Protein AF-A0A3M1EI85-F1 (afdb_monomer_lite)

Secondary structure (DSSP, 8-state):
-PPPPPP--B--S-----S-HHHHHHHHHHHHHHHHHT-EE---HHHHHHHHHTT-EEETTTTEEE--HHHHHHHHHTS-S--EE--SSGGG-EETTSSSB-EE----BSEEE-TTT--EEE--HHHHHHHHHHHHH-TTEEEE--SB--TT-TTSHHHHHHHHHHTT-SSEEEES---SHHHHHHHHHHHHHHHSSHHHHHHS-SEEE----

Structure (mmCIF, N/CA/C/O backbone):
data_AF-A0A3M1EI85-F1
#
_entry.id   AF-A0A3M1EI85-F1
#
loop_
_atom_site.group_PDB
_atom_site.id
_atom_site.type_symbol
_atom_site.label_atom_id
_atom_site.label_alt_id
_atom_site.label_comp_id
_atom_site.label_asym_id
_atom_site.label_entity_id
_atom_site.label_seq_id
_atom_site.pdbx_PDB_ins_code
_atom_site.Cartn_x
_atom_site.Cartn_y
_atom_site.Cartn_z
_atom_site.occupancy
_atom_site.B_iso_or_equiv
_atom_site.auth_seq_id
_atom_site.auth_comp_id
_atom_site.auth_asym_id
_atom_site.auth_atom_id
_atom_site.pdbx_PDB_model_num
ATOM 1 N N . MET A 1 1 ? -14.680 9.671 25.859 1.00 51.75 1 MET A N 1
ATOM 2 C CA . MET A 1 1 ? -14.164 9.330 24.516 1.00 51.75 1 MET A CA 1
ATOM 3 C C . MET A 1 1 ? -12.727 8.879 24.698 1.00 51.75 1 MET A C 1
ATOM 5 O O . MET A 1 1 ? -12.006 9.558 25.416 1.00 51.75 1 MET A O 1
ATOM 9 N N . SER A 1 2 ? -12.356 7.709 24.173 1.00 64.25 2 SER A N 1
ATOM 10 C CA . SER A 1 2 ? -10.958 7.258 24.190 1.00 64.25 2 SER A CA 1
ATOM 11 C C . SER A 1 2 ? -10.145 8.177 23.2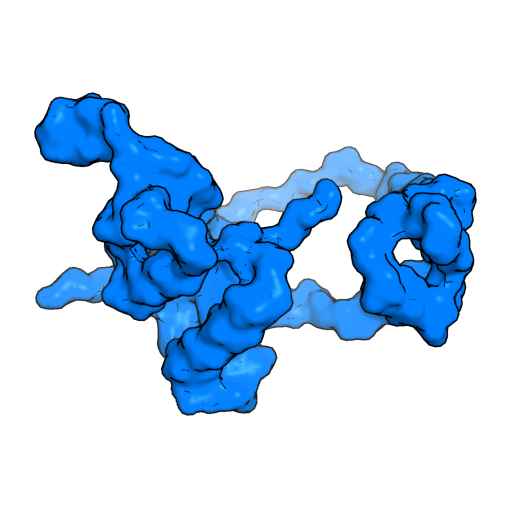77 1.00 64.25 2 SER A C 1
ATOM 13 O O . SER A 1 2 ? -10.616 8.545 22.204 1.00 64.25 2 SER A O 1
ATOM 15 N N . THR A 1 3 ? -8.984 8.621 23.746 1.00 87.19 3 THR A N 1
ATOM 16 C CA . THR A 1 3 ? -8.043 9.434 22.973 1.00 87.19 3 THR A CA 1
ATOM 17 C C . THR A 1 3 ? -7.109 8.517 22.197 1.00 87.19 3 THR A C 1
ATOM 19 O O . THR A 1 3 ? -6.464 7.669 22.815 1.00 87.19 3 THR A O 1
ATOM 22 N N . THR A 1 4 ? -6.995 8.713 20.884 1.00 94.88 4 THR A N 1
ATOM 23 C CA . THR A 1 4 ? -5.956 8.080 20.062 1.00 94.88 4 THR A CA 1
ATOM 24 C C . THR A 1 4 ? -4.579 8.514 20.581 1.00 94.88 4 THR A C 1
ATOM 26 O O . THR A 1 4 ? -4.303 9.721 20.588 1.00 94.88 4 THR A O 1
ATOM 29 N N . PRO A 1 5 ? -3.722 7.598 21.065 1.00 96.44 5 PRO A N 1
ATOM 30 C CA . PRO A 1 5 ? -2.393 7.966 21.533 1.00 96.44 5 PRO A CA 1
ATOM 31 C C . PRO A 1 5 ? -1.489 8.388 20.365 1.00 96.44 5 PRO A C 1
ATOM 33 O O . PRO A 1 5 ? -1.739 7.996 19.222 1.00 96.44 5 PRO A O 1
ATOM 36 N N . PRO A 1 6 ? -0.414 9.148 20.638 1.00 96.75 6 PRO A N 1
ATOM 37 C CA . PRO A 1 6 ? 0.635 9.395 19.656 1.00 96.75 6 PRO A CA 1
ATOM 38 C C . PRO A 1 6 ? 1.212 8.089 19.093 1.00 96.75 6 PRO A C 1
ATOM 40 O O . PRO A 1 6 ? 1.257 7.068 19.780 1.00 96.75 6 PRO A O 1
ATOM 43 N N . ILE A 1 7 ? 1.668 8.139 17.842 1.00 97.62 7 ILE A N 1
ATOM 44 C CA . ILE A 1 7 ? 2.328 7.006 17.186 1.00 97.62 7 ILE A CA 1
ATOM 45 C C . ILE A 1 7 ? 3.746 6.859 17.742 1.00 97.62 7 ILE A C 1
ATOM 47 O O . ILE A 1 7 ? 4.505 7.827 17.794 1.00 97.62 7 ILE A O 1
ATOM 51 N N . GLU A 1 8 ? 4.111 5.636 18.114 1.00 97.19 8 GLU A N 1
ATOM 52 C CA . GLU A 1 8 ? 5.433 5.265 18.618 1.00 97.19 8 GLU A CA 1
ATOM 53 C C . GLU A 1 8 ? 6.083 4.284 17.631 1.00 97.19 8 GLU A C 1
ATOM 55 O O . GLU A 1 8 ? 5.954 3.067 17.788 1.00 97.19 8 GLU A O 1
ATOM 60 N N . PRO A 1 9 ? 6.747 4.786 16.572 1.00 96.31 9 PRO A N 1
ATOM 61 C CA . PRO A 1 9 ? 7.335 3.923 15.562 1.00 96.31 9 PRO A CA 1
ATOM 62 C C . PRO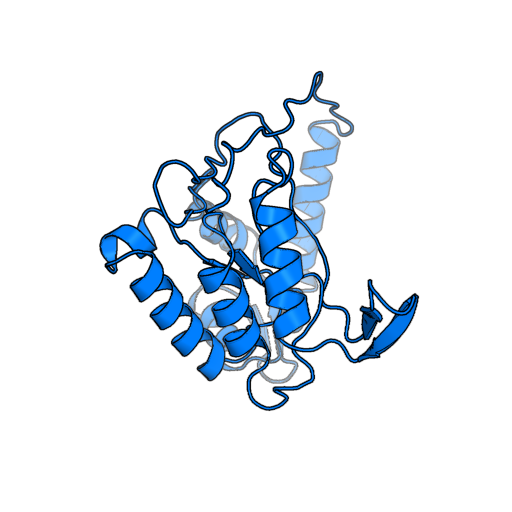 A 1 9 ? 8.566 3.199 16.111 1.00 96.31 9 PRO A C 1
ATOM 64 O O . PRO A 1 9 ? 9.269 3.685 17.005 1.00 96.31 9 PRO A O 1
ATOM 67 N N . ILE A 1 10 ? 8.870 2.041 15.535 1.00 95.56 10 ILE A N 1
ATOM 68 C CA . ILE A 1 10 ? 10.019 1.242 15.948 1.00 95.56 10 ILE A CA 1
ATOM 69 C C . ILE A 1 10 ? 11.287 1.913 15.426 1.00 95.56 10 ILE A C 1
ATOM 71 O O . ILE A 1 10 ? 11.418 2.178 14.236 1.00 95.56 10 ILE A O 1
ATOM 75 N N . ARG A 1 11 ? 12.262 2.165 16.300 1.00 94.94 11 ARG A N 1
ATOM 76 C CA . ARG A 1 11 ? 13.600 2.603 15.887 1.00 94.94 11 ARG A CA 1
ATOM 77 C C . ARG A 1 11 ? 14.535 1.392 15.859 1.00 94.94 11 ARG A C 1
ATOM 79 O O . ARG A 1 11 ? 14.853 0.872 16.930 1.00 94.94 11 ARG A O 1
ATOM 86 N N . PRO A 1 12 ? 14.999 0.941 14.681 1.00 92.88 12 PRO A N 1
ATOM 87 C CA . PRO A 1 12 ? 15.943 -0.166 14.606 1.00 92.88 12 PRO A CA 1
ATOM 88 C C . PRO A 1 12 ? 17.247 0.173 15.337 1.00 92.88 12 PRO A C 1
ATOM 90 O O . PRO A 1 12 ? 17.790 1.267 15.181 1.00 92.88 12 PRO A O 1
ATOM 93 N N . ALA A 1 13 ? 17.770 -0.772 16.121 1.00 94.06 13 ALA A N 1
ATOM 94 C CA . ALA A 1 13 ? 19.026 -0.584 16.853 1.00 94.06 13 ALA A CA 1
ATOM 95 C C . ALA A 1 13 ? 20.270 -0.670 15.949 1.00 94.06 13 ALA A C 1
ATOM 97 O O . ALA A 1 13 ? 21.332 -0.157 16.298 1.00 94.06 13 ALA A O 1
ATOM 98 N N . TYR A 1 14 ? 20.155 -1.334 14.799 1.00 92.75 14 TYR A N 1
ATOM 99 C CA . TYR A 1 14 ? 21.234 -1.521 13.835 1.00 92.75 14 TYR A CA 1
ATOM 100 C C . TYR A 1 14 ? 20.667 -1.711 12.425 1.00 92.75 14 TYR A C 1
ATOM 102 O O . TYR A 1 14 ? 19.518 -2.111 12.248 1.00 92.75 14 TYR A O 1
ATOM 110 N N . HIS A 1 15 ? 21.499 -1.442 11.420 1.00 90.44 15 HIS A N 1
ATOM 111 C CA . HIS A 1 15 ? 21.199 -1.685 10.013 1.00 90.44 15 HIS A CA 1
ATOM 112 C C . HIS A 1 15 ? 22.080 -2.827 9.500 1.00 90.44 15 HIS A C 1
ATOM 114 O O . HIS A 1 15 ? 23.308 -2.717 9.508 1.00 90.44 15 HIS A O 1
ATOM 120 N N . LEU A 1 16 ? 21.464 -3.920 9.046 1.00 94.00 16 LEU A N 1
ATOM 121 C CA . LEU A 1 16 ? 22.184 -5.073 8.509 1.00 94.00 16 LEU A CA 1
ATOM 122 C C . LEU A 1 16 ? 22.295 -4.969 6.985 1.00 94.00 16 LEU A C 1
ATOM 124 O O . LEU A 1 16 ? 21.293 -4.994 6.275 1.00 94.00 16 LEU A O 1
ATOM 128 N N . ARG A 1 17 ? 23.527 -4.903 6.473 1.00 94.81 17 ARG A N 1
ATOM 129 C CA . ARG A 1 17 ? 23.799 -4.962 5.034 1.00 94.81 17 ARG A CA 1
ATOM 130 C C . ARG A 1 17 ? 24.200 -6.382 4.638 1.00 94.81 17 ARG A C 1
ATOM 132 O O . ARG A 1 17 ? 25.282 -6.831 4.994 1.00 94.81 17 ARG A O 1
ATOM 139 N N . ILE A 1 18 ? 23.326 -7.065 3.898 1.00 96.81 18 ILE A N 1
ATOM 140 C CA . ILE A 1 18 ? 23.529 -8.466 3.484 1.00 96.81 18 ILE A CA 1
ATOM 141 C C . ILE A 1 18 ? 24.286 -8.566 2.148 1.00 96.81 18 ILE A C 1
ATOM 143 O O . ILE A 1 18 ? 25.092 -9.473 1.972 1.00 96.81 18 ILE A O 1
ATOM 147 N N . LEU A 1 19 ? 24.048 -7.636 1.214 1.00 97.19 19 LEU A N 1
ATOM 148 C CA . LEU A 1 19 ? 24.611 -7.670 -0.143 1.00 97.19 19 LEU A CA 1
ATOM 149 C C . LEU A 1 19 ? 25.740 -6.646 -0.333 1.00 97.19 19 LEU A C 1
ATOM 151 O O . LEU A 1 19 ? 25.633 -5.494 0.111 1.00 97.19 19 LEU A O 1
ATOM 155 N N . SER A 1 20 ? 26.798 -7.044 -1.046 1.00 97.50 20 SER A N 1
ATOM 156 C CA . SER A 1 20 ? 27.848 -6.129 -1.514 1.00 97.50 20 SER A CA 1
ATOM 157 C C . SER A 1 20 ? 27.347 -5.211 -2.637 1.00 97.50 20 SER A C 1
ATOM 159 O O . SER A 1 20 ? 26.281 -5.438 -3.214 1.00 97.50 20 SER A O 1
ATOM 161 N N . ASP A 1 21 ? 28.102 -4.155 -2.953 1.00 97.88 21 ASP A N 1
ATOM 162 C CA . ASP A 1 21 ? 27.782 -3.271 -4.086 1.00 97.88 21 ASP A CA 1
ATOM 163 C C . ASP A 1 21 ? 27.812 -4.024 -5.428 1.00 97.88 21 ASP A C 1
ATOM 165 O O . ASP A 1 21 ? 26.924 -3.825 -6.256 1.00 97.88 21 ASP A O 1
ATOM 169 N N . ASP A 1 22 ? 28.751 -4.958 -5.608 1.00 98.38 22 ASP A N 1
ATOM 170 C CA . ASP A 1 22 ? 28.847 -5.781 -6.823 1.00 98.38 22 ASP A CA 1
ATOM 171 C C . ASP A 1 22 ? 27.637 -6.710 -6.987 1.00 98.38 22 ASP A C 1
ATOM 173 O O . ASP A 1 22 ? 27.067 -6.814 -8.074 1.00 98.38 22 ASP A O 1
ATOM 177 N N . GLN A 1 23 ? 27.190 -7.346 -5.897 1.00 98.38 23 GLN A N 1
ATOM 178 C CA . GLN A 1 23 ? 25.987 -8.185 -5.906 1.00 98.38 23 GLN A CA 1
ATOM 179 C C . GLN A 1 23 ? 24.735 -7.358 -6.219 1.00 98.38 23 GLN A C 1
ATOM 181 O O . GLN A 1 23 ? 23.875 -7.794 -6.986 1.00 98.38 23 GLN A O 1
ATOM 186 N N . LEU A 1 24 ? 24.639 -6.144 -5.669 1.00 97.94 24 LEU A N 1
ATOM 187 C CA . LEU A 1 24 ? 23.537 -5.230 -5.959 1.00 97.94 24 LEU A CA 1
ATOM 188 C C . LEU A 1 24 ? 23.545 -4.781 -7.428 1.00 97.94 24 LEU A C 1
ATOM 190 O O . LEU A 1 24 ? 22.493 -4.763 -8.071 1.00 97.94 24 LEU A O 1
ATOM 194 N N . ALA A 1 25 ? 24.718 -4.460 -7.979 1.00 97.94 25 ALA A N 1
ATOM 195 C CA . ALA A 1 25 ? 24.876 -4.103 -9.386 1.00 97.94 25 ALA A CA 1
ATOM 196 C C . ALA A 1 25 ? 24.487 -5.266 -10.312 1.00 97.94 25 ALA A C 1
ATOM 198 O O . ALA A 1 25 ? 23.781 -5.055 -11.303 1.00 97.94 25 ALA A O 1
ATOM 199 N N . GLN A 1 26 ? 24.874 -6.495 -9.957 1.00 98.50 26 GLN A N 1
ATOM 200 C CA . GLN A 1 26 ? 24.500 -7.703 -10.688 1.00 98.50 26 GLN A CA 1
ATOM 201 C C . GLN A 1 26 ? 22.982 -7.923 -10.686 1.00 98.50 26 GLN A C 1
ATOM 203 O O . GLN A 1 26 ? 22.402 -8.138 -11.750 1.00 98.50 26 GLN A O 1
ATOM 208 N N . LEU A 1 27 ? 22.322 -7.817 -9.526 1.00 98.12 27 LEU A N 1
ATOM 209 C CA . LEU A 1 27 ? 20.864 -7.942 -9.422 1.00 98.12 27 LEU A CA 1
ATOM 210 C C . LEU A 1 27 ? 20.148 -6.866 -10.239 1.00 98.12 27 LEU A C 1
ATOM 212 O O . LEU A 1 27 ? 19.235 -7.179 -10.998 1.00 98.12 27 LEU A O 1
ATOM 216 N N . LYS A 1 28 ? 20.597 -5.608 -10.151 1.00 97.81 28 LYS A N 1
ATOM 217 C CA . LYS A 1 28 ? 20.036 -4.508 -10.944 1.00 97.81 28 LYS A CA 1
ATOM 218 C C . LYS A 1 28 ? 20.145 -4.790 -12.445 1.00 97.81 28 LYS A C 1
ATOM 220 O O . LYS A 1 28 ? 19.160 -4.644 -13.164 1.00 97.81 28 LYS A O 1
ATOM 225 N N . SER A 1 29 ? 21.320 -5.208 -12.917 1.00 98.19 29 SER A N 1
ATOM 226 C CA . SER A 1 29 ? 21.544 -5.537 -14.329 1.00 98.19 29 SER A CA 1
ATOM 227 C C . SER A 1 29 ? 20.680 -6.716 -14.791 1.00 98.19 29 SER A C 1
ATOM 229 O O . SER A 1 29 ? 20.069 -6.644 -15.860 1.00 98.19 29 SER A O 1
ATOM 231 N N . ALA A 1 30 ? 20.559 -7.764 -13.972 1.00 98.50 30 ALA A N 1
ATOM 232 C CA . ALA A 1 30 ? 19.718 -8.920 -14.266 1.00 98.50 30 ALA A CA 1
ATOM 233 C C . ALA A 1 30 ? 18.229 -8.542 -14.354 1.00 98.50 30 ALA A C 1
ATOM 235 O O . ALA A 1 30 ? 17.568 -8.922 -15.319 1.00 98.50 30 ALA A O 1
ATOM 236 N N . THR A 1 31 ? 17.715 -7.739 -13.416 1.00 98.19 31 THR A N 1
ATOM 237 C CA . THR A 1 31 ? 16.327 -7.245 -13.442 1.00 98.19 31 THR A CA 1
ATOM 238 C C . THR A 1 31 ? 16.036 -6.451 -14.712 1.00 98.19 31 THR A C 1
ATOM 240 O O . THR A 1 31 ? 15.047 -6.722 -15.389 1.00 98.19 31 THR A O 1
ATOM 243 N N . LEU A 1 32 ? 16.914 -5.513 -15.081 1.00 98.44 32 LEU A N 1
ATOM 244 C CA . LEU A 1 32 ? 16.750 -4.723 -16.307 1.00 98.44 32 LEU A CA 1
ATOM 245 C C . LEU A 1 32 ? 16.807 -5.607 -17.562 1.00 98.44 32 LEU A C 1
ATOM 247 O O . LEU A 1 32 ? 16.007 -5.427 -18.473 1.00 98.44 32 LEU A O 1
ATOM 251 N N . THR A 1 33 ? 17.679 -6.619 -17.574 1.00 98.62 33 THR A N 1
ATOM 252 C CA . THR A 1 33 ? 17.758 -7.598 -18.671 1.00 98.62 33 THR A CA 1
ATOM 253 C C . THR A 1 33 ? 16.467 -8.413 -18.806 1.00 98.62 33 THR A C 1
ATOM 255 O O . THR A 1 33 ? 16.020 -8.667 -19.923 1.00 98.62 33 THR A O 1
ATOM 258 N N . ILE A 1 34 ? 15.850 -8.827 -17.692 1.00 98.62 34 ILE A N 1
ATOM 259 C CA . ILE A 1 34 ? 14.567 -9.551 -17.703 1.00 98.62 34 ILE A CA 1
ATOM 260 C C . ILE A 1 34 ? 13.459 -8.653 -18.255 1.00 98.62 34 ILE A C 1
ATOM 262 O O . ILE A 1 34 ? 12.725 -9.083 -19.144 1.00 98.62 34 ILE A O 1
ATOM 266 N N . LEU A 1 35 ? 13.356 -7.410 -17.776 1.00 98.44 35 LEU A N 1
ATOM 267 C CA . LEU A 1 35 ? 12.350 -6.458 -18.253 1.00 98.44 35 LEU A CA 1
ATOM 268 C C . LEU A 1 35 ? 12.503 -6.152 -19.749 1.00 98.44 35 LEU A C 1
ATOM 270 O O . LEU A 1 35 ? 11.501 -6.078 -20.456 1.00 98.44 35 LEU A O 1
ATOM 274 N N . GLU A 1 36 ? 13.734 -6.033 -20.245 1.00 98.56 36 GLU A N 1
ATOM 275 C CA . GLU A 1 36 ? 14.022 -5.754 -21.655 1.00 98.56 36 GLU A CA 1
ATOM 276 C C . GLU A 1 36 ? 13.775 -6.971 -22.5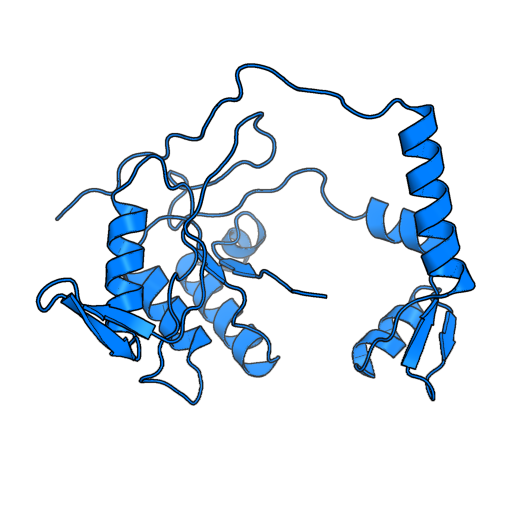60 1.00 98.56 36 GLU A C 1
ATOM 278 O O . GLU A 1 36 ? 13.175 -6.851 -23.627 1.00 98.56 36 GLU A O 1
ATOM 283 N N . ARG A 1 37 ? 14.252 -8.160 -22.170 1.00 98.31 37 ARG A N 1
ATOM 284 C CA . ARG A 1 37 ? 14.255 -9.340 -23.054 1.00 98.31 37 ARG A CA 1
ATOM 285 C C . ARG A 1 37 ? 12.998 -10.184 -22.926 1.00 98.31 37 ARG A C 1
ATOM 287 O O . ARG A 1 37 ? 12.455 -10.622 -23.946 1.00 98.31 37 ARG A O 1
ATOM 294 N N . THR A 1 38 ? 12.554 -10.411 -21.694 1.00 98.38 38 THR A N 1
ATOM 295 C CA . THR A 1 38 ? 11.394 -11.249 -21.370 1.00 98.38 38 THR A CA 1
ATOM 296 C C . THR A 1 38 ? 10.130 -10.403 -21.293 1.00 98.38 38 THR A C 1
ATOM 298 O O . THR A 1 38 ? 9.154 -10.715 -21.971 1.00 98.38 38 THR A O 1
ATOM 301 N N . GLY A 1 39 ? 10.172 -9.303 -20.540 1.00 98.06 39 GLY A N 1
ATOM 302 C CA . GLY A 1 39 ? 9.001 -8.478 -20.260 1.00 98.06 39 GLY A CA 1
ATOM 303 C C . GLY A 1 39 ? 8.035 -9.122 -19.264 1.00 98.06 39 GLY A C 1
ATOM 304 O O . GLY A 1 39 ? 8.379 -10.078 -18.568 1.00 98.06 39 GLY A O 1
ATOM 305 N N . PHE A 1 40 ? 6.819 -8.589 -19.195 1.00 98.19 40 PHE A N 1
ATOM 306 C CA . PHE A 1 40 ? 5.736 -9.084 -18.343 1.00 98.19 40 PHE A CA 1
ATOM 307 C C . PHE A 1 40 ? 4.380 -8.965 -19.047 1.00 98.19 40 PHE A C 1
ATOM 309 O O . PHE A 1 40 ? 4.197 -8.143 -19.947 1.00 98.19 40 PHE A O 1
ATOM 316 N N . HIS A 1 41 ? 3.422 -9.800 -18.641 1.00 98.00 41 HIS A N 1
ATOM 317 C CA . HIS A 1 41 ? 2.052 -9.758 -19.153 1.00 98.00 41 HIS A CA 1
ATOM 318 C C . HIS A 1 41 ? 1.267 -8.624 -18.493 1.00 98.00 41 HIS A C 1
ATOM 320 O O . HIS A 1 41 ? 1.274 -8.481 -17.273 1.00 98.00 41 HIS A O 1
ATOM 326 N N . CYS A 1 42 ? 0.591 -7.809 -19.301 1.00 97.25 42 CYS A N 1
ATOM 327 C CA . CYS A 1 42 ? -0.213 -6.687 -18.836 1.00 97.25 42 CYS A CA 1
ATOM 328 C C . CYS A 1 42 ? -1.604 -6.723 -19.497 1.00 97.25 42 CYS A C 1
ATOM 330 O O . CYS A 1 42 ? -1.796 -6.153 -20.576 1.00 97.25 42 CYS A O 1
ATOM 332 N N . PRO A 1 43 ? -2.616 -7.345 -18.860 1.00 95.31 43 PRO A N 1
ATOM 333 C CA . PRO A 1 43 ? -3.948 -7.543 -19.441 1.00 95.31 43 PRO A CA 1
ATOM 334 C C . PRO A 1 43 ? -4.828 -6.278 -19.415 1.00 95.31 43 PRO A C 1
ATOM 336 O O . PRO A 1 43 ? -6.037 -6.340 -19.207 1.00 95.31 43 PRO A O 1
ATOM 339 N N . SER A 1 44 ? -4.243 -5.100 -19.633 1.00 95.44 44 SER A N 1
ATOM 340 C CA . SER A 1 44 ? -4.949 -3.819 -19.661 1.00 95.44 44 SER A CA 1
ATOM 341 C C . SER A 1 44 ? -4.585 -3.042 -20.914 1.00 95.44 44 SER A C 1
ATOM 343 O O . SER A 1 44 ? -3.515 -2.446 -21.012 1.00 95.44 44 SER A O 1
ATOM 345 N N . ARG A 1 45 ? -5.519 -2.964 -21.869 1.00 96.56 45 ARG A N 1
ATOM 346 C CA . ARG A 1 45 ? -5.302 -2.228 -23.127 1.00 96.56 45 ARG A CA 1
ATOM 347 C C . ARG A 1 45 ? -4.951 -0.755 -22.904 1.00 96.56 45 ARG A C 1
ATOM 349 O O . ARG A 1 45 ? -4.249 -0.167 -23.721 1.00 96.56 45 ARG A O 1
ATOM 356 N N . ARG A 1 46 ? -5.432 -0.157 -21.810 1.00 96.75 46 ARG A N 1
ATOM 357 C CA . ARG A 1 46 ? -5.069 1.207 -21.408 1.00 96.75 46 ARG A CA 1
ATOM 358 C C . ARG A 1 46 ? -3.608 1.283 -20.959 1.00 96.75 46 ARG A C 1
ATOM 360 O O . ARG A 1 46 ? -2.902 2.168 -21.423 1.00 96.75 46 ARG A O 1
ATOM 367 N N . ALA A 1 47 ? -3.157 0.360 -20.111 1.00 96.75 47 ALA A N 1
ATOM 368 C CA . ALA A 1 47 ? -1.766 0.317 -19.663 1.00 96.75 47 ALA A CA 1
ATOM 369 C C . ALA A 1 47 ? -0.802 0.024 -20.824 1.00 96.75 47 ALA A C 1
ATOM 371 O O . ALA A 1 47 ? 0.200 0.714 -20.962 1.00 96.75 47 ALA A O 1
ATOM 372 N N . LEU A 1 48 ? -1.150 -0.911 -21.718 1.00 98.56 48 LEU A N 1
ATOM 373 C CA . LEU A 1 48 ? -0.370 -1.219 -22.925 1.00 98.56 48 LEU A CA 1
ATOM 374 C C . LEU A 1 48 ? -0.103 0.029 -23.784 1.00 98.56 48 LEU A C 1
ATOM 376 O O . LEU A 1 48 ? 1.021 0.241 -24.228 1.00 98.56 48 LEU A O 1
ATOM 380 N N . LYS A 1 49 ? -1.114 0.885 -23.986 1.00 98.50 49 LYS A N 1
ATOM 381 C CA . LYS A 1 49 ? -0.942 2.153 -24.715 1.00 98.50 49 LYS A CA 1
ATOM 382 C C . LYS A 1 49 ? 0.018 3.102 -24.002 1.00 98.50 49 LYS A C 1
ATOM 384 O O . LYS A 1 49 ? 0.908 3.635 -24.649 1.00 98.50 49 LYS A O 1
ATOM 389 N N . ILE A 1 50 ? -0.126 3.254 -22.684 1.00 98.12 50 ILE A N 1
ATOM 390 C CA . ILE A 1 50 ? 0.759 4.108 -21.879 1.00 98.12 50 ILE A CA 1
ATOM 391 C C . ILE A 1 50 ? 2.209 3.633 -22.003 1.00 98.12 50 ILE A C 1
ATOM 393 O O . ILE A 1 50 ? 3.090 4.450 -22.248 1.00 98.12 50 ILE A O 1
ATOM 397 N N . TYR A 1 51 ? 2.460 2.324 -21.897 1.00 98.25 51 TYR A N 1
ATOM 398 C CA . TYR A 1 51 ? 3.807 1.783 -22.076 1.00 98.25 51 TYR A CA 1
ATOM 399 C C . TYR A 1 51 ? 4.360 2.065 -23.475 1.00 98.25 51 TYR A C 1
ATOM 401 O O . TYR A 1 51 ? 5.486 2.542 -23.580 1.00 98.25 51 TYR A O 1
ATOM 409 N N . ALA A 1 52 ? 3.574 1.841 -24.533 1.00 98.25 52 ALA A N 1
ATOM 410 C CA . ALA A 1 52 ? 4.003 2.107 -25.908 1.00 98.25 52 ALA A CA 1
ATOM 411 C C . ALA A 1 52 ? 4.322 3.595 -26.155 1.00 98.25 52 ALA A C 1
ATOM 413 O O . ALA A 1 52 ? 5.309 3.915 -26.813 1.00 98.25 52 ALA A O 1
ATOM 414 N N . GLU A 1 53 ? 3.520 4.505 -25.597 1.00 98.12 53 GLU A N 1
ATOM 415 C CA . GLU A 1 53 ? 3.722 5.959 -25.698 1.00 98.12 53 GLU A CA 1
ATOM 416 C C . GLU A 1 53 ? 4.998 6.438 -24.984 1.00 98.12 53 GLU A C 1
ATOM 418 O O . GLU A 1 53 ? 5.556 7.464 -25.364 1.00 98.12 53 GLU A O 1
ATOM 423 N N . HIS A 1 54 ? 5.482 5.689 -23.989 1.00 97.56 54 HIS A N 1
ATOM 424 C CA . HIS A 1 54 ? 6.642 6.048 -23.164 1.00 97.56 54 HIS A CA 1
ATOM 425 C C . HIS A 1 54 ? 7.868 5.154 -23.427 1.00 97.56 54 HIS A C 1
ATOM 427 O O . HIS A 1 54 ? 8.724 5.004 -22.561 1.00 97.56 54 HIS A O 1
ATOM 433 N N . GLY A 1 55 ? 7.968 4.556 -24.619 1.00 97.38 55 GLY A N 1
ATOM 434 C CA . GLY A 1 55 ? 9.164 3.823 -25.062 1.00 97.38 55 GLY A CA 1
ATOM 435 C C . GLY A 1 55 ? 9.204 2.334 -24.699 1.00 97.38 55 GLY A C 1
ATOM 436 O O . GLY A 1 55 ? 10.185 1.656 -24.999 1.00 97.38 55 GLY A O 1
ATOM 437 N N . GLY A 1 56 ? 8.147 1.792 -24.094 1.00 98.06 56 GLY A N 1
ATOM 438 C CA . GLY A 1 56 ? 7.983 0.350 -23.922 1.00 98.06 56 GLY A CA 1
ATOM 439 C C . GLY A 1 56 ? 7.738 -0.356 -25.259 1.00 98.06 56 GLY A C 1
ATOM 440 O O . GLY A 1 56 ? 6.985 0.122 -26.108 1.00 98.06 56 GLY A O 1
ATOM 441 N N . VAL A 1 57 ? 8.337 -1.532 -25.440 1.00 98.50 57 VAL A N 1
ATOM 442 C CA . VAL A 1 57 ? 8.083 -2.398 -26.597 1.00 98.50 57 VAL A CA 1
ATOM 443 C C . VAL A 1 57 ? 6.901 -3.296 -26.260 1.00 98.50 57 VAL A C 1
ATOM 445 O O . VAL A 1 57 ? 6.998 -4.170 -25.398 1.00 98.50 57 VAL A O 1
ATOM 448 N N . VAL A 1 58 ? 5.771 -3.054 -26.921 1.00 98.69 58 VAL A N 1
ATOM 449 C CA . VAL A 1 58 ? 4.491 -3.680 -26.583 1.00 98.69 58 VAL A CA 1
ATOM 450 C C . VAL A 1 58 ? 4.010 -4.575 -27.712 1.00 98.69 58 VAL A C 1
ATOM 452 O O . VAL A 1 58 ? 3.811 -4.121 -28.838 1.00 98.69 58 VAL A O 1
ATOM 455 N N . ASP A 1 59 ? 3.756 -5.835 -27.380 1.00 98.31 59 ASP A N 1
ATOM 456 C CA . ASP A 1 59 ? 2.962 -6.734 -28.205 1.00 98.31 59 ASP A CA 1
ATOM 457 C C . ASP A 1 59 ? 1.500 -6.646 -27.746 1.00 98.31 59 ASP A C 1
ATOM 459 O O . ASP A 1 59 ? 1.148 -7.055 -26.639 1.00 98.31 59 ASP A O 1
ATOM 463 N N . PHE A 1 60 ? 0.643 -6.060 -28.584 1.00 98.12 60 PHE A N 1
ATOM 464 C CA . PHE A 1 60 ? -0.771 -5.865 -28.260 1.00 98.12 60 PHE A CA 1
ATOM 465 C C . PHE A 1 60 ? -1.608 -7.143 -28.375 1.00 98.12 60 PHE A C 1
ATOM 467 O O . PHE A 1 60 ? -2.675 -7.198 -27.759 1.00 98.12 60 PHE A O 1
ATOM 474 N N . ASP A 1 61 ? -1.138 -8.144 -29.122 1.00 97.75 61 ASP A N 1
ATOM 475 C CA . ASP A 1 61 ? -1.847 -9.407 -29.325 1.00 97.75 61 ASP A CA 1
ATOM 476 C C . ASP A 1 61 ? -1.578 -10.356 -28.155 1.00 97.75 61 ASP A C 1
ATOM 478 O O . ASP A 1 61 ? -2.511 -10.912 -27.575 1.00 97.75 61 ASP A O 1
ATOM 482 N N . THR A 1 62 ? -0.310 -10.491 -27.749 1.00 97.88 62 THR A N 1
ATOM 483 C CA . THR A 1 62 ? 0.077 -11.304 -26.581 1.00 97.88 62 THR A CA 1
ATOM 484 C C . THR A 1 62 ? -0.003 -10.543 -25.257 1.00 97.88 62 THR A C 1
ATOM 486 O O . THR A 1 62 ? 0.080 -11.150 -24.190 1.00 97.88 62 THR A O 1
ATOM 489 N N . GLN A 1 63 ? -0.202 -9.221 -25.309 1.00 98.38 63 GLN A N 1
ATOM 490 C CA . GLN A 1 63 ? -0.239 -8.312 -24.158 1.00 98.38 63 GLN A CA 1
ATOM 491 C C . GLN A 1 63 ? 1.050 -8.336 -23.321 1.00 98.38 63 GLN A C 1
ATOM 493 O O . GLN A 1 63 ? 1.018 -8.126 -22.106 1.00 98.38 63 GLN A O 1
ATOM 498 N N . ILE A 1 64 ? 2.187 -8.606 -23.963 1.00 98.62 64 ILE A N 1
ATOM 499 C CA . ILE A 1 64 ? 3.505 -8.587 -23.331 1.00 98.62 64 ILE A CA 1
ATOM 500 C C . ILE A 1 64 ? 4.124 -7.197 -23.482 1.00 98.62 64 ILE A C 1
ATOM 502 O O . ILE A 1 64 ? 4.201 -6.644 -24.581 1.00 98.62 64 ILE A O 1
ATOM 506 N N . VAL A 1 65 ? 4.603 -6.651 -22.366 1.00 98.69 65 VAL A N 1
ATOM 507 C CA . VAL A 1 65 ? 5.338 -5.386 -22.295 1.00 98.69 65 VAL A CA 1
ATOM 508 C C . VAL A 1 65 ? 6.795 -5.677 -21.980 1.00 98.69 65 VAL A C 1
ATOM 510 O O . VAL A 1 65 ? 7.097 -6.305 -20.967 1.00 98.69 65 VAL A O 1
ATOM 513 N N . LYS A 1 66 ? 7.700 -5.177 -22.818 1.00 98.81 66 LYS A N 1
ATOM 514 C CA . LYS A 1 66 ? 9.144 -5.166 -22.574 1.00 98.81 66 LYS A CA 1
ATOM 515 C C . LYS A 1 66 ? 9.611 -3.735 -22.350 1.00 98.81 66 LYS A C 1
ATOM 517 O O . LYS A 1 66 ? 9.192 -2.827 -23.067 1.00 98.81 66 LYS A O 1
ATOM 522 N N . LEU A 1 67 ? 10.471 -3.530 -21.360 1.00 98.62 67 LEU A N 1
ATOM 523 C CA . LEU A 1 67 ? 10.947 -2.204 -20.971 1.00 98.62 67 LEU A CA 1
ATOM 524 C C . LEU A 1 67 ? 12.467 -2.116 -21.141 1.00 98.62 67 LEU A C 1
ATOM 526 O O . LEU A 1 67 ? 13.191 -2.780 -20.395 1.00 98.62 67 LEU A O 1
ATOM 530 N N . PRO A 1 68 ? 12.954 -1.300 -22.091 1.00 98.31 68 PRO A N 1
ATOM 531 C CA . PRO A 1 68 ? 14.368 -0.964 -22.191 1.00 98.31 68 PRO A CA 1
ATOM 532 C C . PRO A 1 68 ? 14.917 -0.350 -20.886 1.00 98.31 68 PRO A C 1
ATOM 534 O O . PRO A 1 68 ? 14.178 0.339 -20.171 1.00 98.31 68 PRO A O 1
ATOM 537 N N . PRO A 1 69 ? 16.200 -0.571 -20.540 1.00 98.25 69 PRO A N 1
ATOM 538 C CA . PRO A 1 69 ? 16.767 -0.091 -19.280 1.00 98.25 69 PRO A CA 1
ATOM 539 C C . PRO A 1 69 ? 16.685 1.425 -19.073 1.00 98.25 69 PRO A C 1
ATOM 541 O O . PRO A 1 69 ? 16.432 1.878 -17.958 1.00 98.25 69 PRO A O 1
ATOM 544 N N . ASP A 1 70 ? 16.896 2.208 -20.126 1.00 98.06 70 ASP A N 1
ATOM 545 C CA . ASP A 1 70 ? 16.794 3.668 -20.120 1.00 98.06 70 ASP A CA 1
ATOM 546 C C . ASP A 1 70 ? 15.367 4.137 -19.816 1.00 98.06 70 ASP A C 1
ATOM 548 O O . ASP A 1 70 ? 15.193 5.011 -18.971 1.00 98.06 70 ASP A O 1
ATOM 552 N N . VAL A 1 71 ? 14.351 3.483 -20.389 1.00 98.06 71 VAL A N 1
ATOM 553 C CA . VAL A 1 71 ? 12.932 3.752 -20.091 1.00 98.06 71 VAL A CA 1
ATOM 554 C C . VAL A 1 71 ? 12.616 3.499 -18.615 1.00 98.06 71 VAL A C 1
ATOM 556 O O . VAL A 1 71 ? 11.968 4.321 -17.967 1.00 98.06 71 VAL A O 1
ATOM 559 N N . VAL A 1 72 ? 13.098 2.384 -18.052 1.00 98.00 72 VAL A N 1
ATOM 560 C CA . VAL A 1 72 ? 12.895 2.064 -16.626 1.00 98.00 72 VAL A CA 1
ATOM 561 C C . VAL A 1 72 ? 13.576 3.097 -15.728 1.00 98.00 72 VAL A C 1
ATOM 563 O O . VAL A 1 72 ? 12.970 3.581 -14.772 1.00 98.00 72 VAL A O 1
ATOM 566 N N . LEU A 1 73 ? 14.838 3.427 -16.009 1.00 97.56 73 LEU A N 1
ATOM 567 C CA . LEU A 1 73 ? 15.616 4.361 -15.193 1.00 97.56 73 LEU A CA 1
ATOM 568 C C . LEU A 1 73 ? 15.062 5.786 -15.264 1.00 97.56 73 LEU A C 1
ATOM 570 O O . LEU A 1 73 ? 15.028 6.460 -14.236 1.00 97.56 73 LEU A O 1
ATOM 574 N N . GLU A 1 74 ? 14.592 6.215 -16.434 1.00 97.31 74 GLU A N 1
ATOM 575 C CA . GLU A 1 74 ? 13.949 7.514 -16.607 1.00 97.31 74 GLU A CA 1
ATOM 576 C C . GLU A 1 74 ? 12.612 7.575 -15.865 1.00 97.31 74 GLU A C 1
ATOM 578 O O . GLU A 1 74 ? 12.366 8.511 -15.112 1.00 97.31 74 GLU A O 1
ATOM 583 N N . ALA A 1 75 ? 11.760 6.552 -15.967 1.00 96.44 75 ALA A N 1
ATOM 584 C CA . ALA A 1 75 ? 10.508 6.524 -15.210 1.00 96.44 75 ALA A CA 1
ATOM 585 C C . ALA A 1 75 ? 10.750 6.580 -13.687 1.00 96.44 75 ALA A C 1
ATOM 587 O O . ALA A 1 75 ? 10.061 7.305 -12.968 1.00 96.44 75 ALA A O 1
ATOM 588 N N . LEU A 1 76 ? 11.764 5.863 -13.190 1.00 96.00 76 LEU A N 1
ATOM 589 C CA . LEU A 1 76 ? 12.140 5.879 -11.773 1.00 96.00 76 LEU A CA 1
ATOM 590 C C . LEU A 1 76 ? 12.740 7.218 -11.316 1.00 96.00 76 LEU A C 1
ATOM 592 O O . LEU A 1 76 ? 12.639 7.532 -10.130 1.00 96.00 76 LEU A O 1
ATOM 596 N N . SER A 1 77 ? 13.348 8.009 -12.208 1.00 96.75 77 SER A N 1
ATOM 597 C CA . SER A 1 77 ? 13.949 9.307 -11.856 1.00 96.75 77 SER A CA 1
ATOM 598 C C . SER A 1 77 ? 12.905 10.338 -11.403 1.00 96.75 77 SER A C 1
ATOM 600 O O . SER A 1 77 ? 13.213 11.225 -10.608 1.00 96.75 77 SER A O 1
ATOM 602 N N . HIS A 1 78 ? 11.655 10.166 -11.840 1.00 96.19 78 HIS A N 1
ATOM 603 C CA . HIS A 1 78 ? 10.513 11.004 -11.478 1.00 96.19 78 HIS A CA 1
ATOM 604 C C . HIS A 1 78 ? 9.884 10.625 -10.127 1.00 96.19 78 HIS A C 1
ATOM 606 O O . HIS A 1 78 ? 9.077 11.386 -9.588 1.00 96.19 78 HIS A O 1
ATOM 612 N N . ALA A 1 79 ? 10.215 9.453 -9.575 1.00 95.69 79 ALA A N 1
ATOM 613 C CA . ALA A 1 79 ? 9.635 8.983 -8.325 1.00 95.69 79 ALA A CA 1
ATOM 614 C C . ALA A 1 79 ? 10.268 9.703 -7.116 1.00 95.69 79 ALA A C 1
ATOM 616 O O . ALA A 1 79 ? 11.498 9.752 -6.996 1.00 95.69 79 ALA A O 1
ATOM 617 N N . PRO A 1 80 ? 9.463 10.237 -6.175 1.00 94.62 80 PRO A N 1
ATOM 618 C CA . PRO A 1 80 ? 10.002 10.853 -4.971 1.00 94.62 80 PRO A CA 1
ATOM 619 C C . PRO A 1 80 ? 10.723 9.808 -4.112 1.00 94.62 80 PRO A C 1
ATOM 621 O O . PRO A 1 80 ? 10.257 8.682 -3.949 1.00 94.62 80 PRO A O 1
ATOM 624 N N . ARG A 1 81 ? 11.859 10.191 -3.519 1.00 94.44 81 ARG A N 1
ATOM 625 C CA . ARG A 1 81 ? 12.628 9.308 -2.621 1.00 94.44 81 ARG A CA 1
ATOM 626 C C . ARG A 1 81 ? 11.915 9.054 -1.296 1.00 94.44 81 ARG A C 1
ATOM 628 O O . ARG A 1 81 ? 12.014 7.959 -0.761 1.00 94.44 81 ARG A O 1
ATOM 635 N N . HIS A 1 82 ? 11.222 10.071 -0.795 1.00 95.75 82 HIS A N 1
ATOM 636 C CA . HIS A 1 82 ? 10.430 10.030 0.427 1.00 95.75 82 HIS A CA 1
ATOM 637 C C . HIS A 1 82 ? 9.181 10.886 0.225 1.00 95.75 82 HIS A C 1
ATOM 639 O O . HIS A 1 82 ? 9.188 11.827 -0.571 1.00 95.75 82 HIS A O 1
ATOM 645 N N . TYR A 1 83 ? 8.121 10.553 0.946 1.00 95.88 83 TYR A N 1
ATOM 646 C CA . TYR A 1 83 ? 6.845 11.255 0.922 1.00 95.88 83 TYR A CA 1
ATOM 647 C C . TYR A 1 83 ? 6.128 11.046 2.261 1.00 95.88 83 TYR A C 1
ATOM 649 O O . TYR A 1 83 ? 6.576 10.254 3.091 1.00 95.88 83 TYR A O 1
ATOM 657 N N . ILE A 1 84 ? 5.035 11.776 2.475 1.00 97.81 84 ILE A N 1
ATOM 658 C CA . ILE A 1 84 ? 4.216 11.673 3.684 1.00 97.81 84 ILE A CA 1
ATOM 659 C C . ILE A 1 84 ? 3.040 10.730 3.433 1.00 97.81 84 ILE A C 1
ATOM 661 O O . ILE A 1 84 ? 2.344 10.861 2.423 1.00 97.81 84 ILE A O 1
ATOM 665 N N . LEU A 1 85 ? 2.776 9.827 4.377 1.00 98.12 85 LEU A N 1
ATOM 666 C CA . LEU A 1 85 ? 1.479 9.164 4.501 1.00 98.12 85 LEU A CA 1
ATOM 667 C C . LEU A 1 85 ? 0.641 9.949 5.507 1.00 98.12 85 LEU A C 1
ATOM 669 O O . LEU A 1 85 ? 1.008 10.062 6.675 1.00 98.12 85 LEU A O 1
ATOM 673 N N . GLY A 1 86 ? -0.459 10.535 5.045 1.00 98.19 86 GLY A N 1
ATOM 674 C CA . GLY A 1 86 ? -1.270 11.428 5.862 1.00 98.19 86 GLY A CA 1
ATOM 675 C C . GLY A 1 86 ? -2.124 10.678 6.880 1.00 98.19 86 GLY A C 1
ATOM 676 O O . GLY A 1 86 ? -2.779 9.696 6.538 1.00 98.19 86 GLY A O 1
ATOM 677 N N . GLY A 1 87 ? -2.184 11.173 8.111 1.00 97.62 87 GLY A N 1
ATOM 678 C CA . GLY A 1 87 ? -3.285 10.880 9.029 1.00 97.62 87 GLY A CA 1
ATOM 679 C C . GLY A 1 87 ? -4.445 11.868 8.860 1.00 97.62 87 GLY A C 1
ATOM 680 O O . GLY A 1 87 ? -4.343 12.845 8.109 1.00 97.62 87 GLY A O 1
ATOM 681 N N . ARG A 1 88 ? -5.536 11.668 9.618 1.00 95.69 88 ARG A N 1
ATOM 682 C CA . ARG A 1 88 ? -6.677 12.610 9.713 1.00 95.69 88 ARG A CA 1
ATOM 683 C C . ARG A 1 88 ? -6.221 14.023 10.047 1.00 95.69 88 ARG A C 1
ATOM 685 O O . ARG A 1 88 ? -6.784 14.996 9.561 1.00 95.69 88 ARG A O 1
ATOM 692 N N . THR A 1 89 ? -5.241 14.113 10.938 1.00 95.19 89 THR A N 1
ATOM 693 C CA . THR A 1 89 ? -4.631 15.357 11.391 1.00 95.19 89 THR A CA 1
ATOM 694 C C . THR A 1 89 ? -3.109 15.231 11.300 1.00 95.19 89 THR A C 1
ATOM 696 O O . THR A 1 89 ? -2.593 14.108 11.302 1.00 95.19 89 THR A O 1
ATOM 699 N N . PRO A 1 90 ? -2.367 16.356 11.266 1.00 96.75 90 PRO A N 1
ATOM 700 C CA . PRO A 1 90 ? -0.903 16.337 11.193 1.00 96.75 90 PRO A CA 1
ATOM 701 C C . PRO A 1 90 ? -0.201 15.546 12.292 1.00 96.75 90 PRO A C 1
ATOM 703 O O . PRO A 1 90 ? 0.915 15.086 12.091 1.00 96.75 90 PRO A O 1
ATOM 706 N N . ALA A 1 91 ? -0.856 15.352 13.438 1.00 96.81 91 ALA A N 1
ATOM 707 C CA . ALA A 1 91 ? -0.312 14.569 14.541 1.00 96.81 91 ALA A CA 1
ATOM 708 C C . ALA A 1 91 ? -0.159 13.067 14.223 1.00 96.81 91 ALA A C 1
ATOM 710 O O . ALA A 1 91 ? 0.547 12.373 14.949 1.00 96.81 91 ALA A O 1
ATOM 711 N N . PHE A 1 92 ? -0.811 12.571 13.165 1.00 97.81 92 PHE A N 1
ATOM 712 C CA . PHE A 1 92 ? -0.808 11.159 12.765 1.00 97.81 92 PHE A CA 1
ATOM 713 C C . PHE A 1 92 ? -0.178 10.927 11.387 1.00 97.81 92 PHE A C 1
ATOM 715 O O . PHE A 1 92 ? -0.457 9.915 10.743 1.00 97.81 92 PHE A O 1
ATOM 722 N N . ASP A 1 93 ? 0.640 11.869 10.921 1.00 98.25 93 ASP A N 1
ATOM 723 C CA . ASP A 1 93 ? 1.417 11.690 9.698 1.00 98.25 93 ASP A CA 1
ATOM 724 C C . ASP A 1 93 ? 2.592 10.758 9.900 1.00 98.25 93 ASP A C 1
ATOM 726 O O . ASP A 1 93 ? 3.275 10.798 10.925 1.00 98.25 93 ASP A O 1
ATOM 730 N N . LEU A 1 94 ? 2.868 9.974 8.863 1.00 98.38 94 LEU A N 1
ATOM 731 C CA . LEU A 1 94 ? 4.072 9.168 8.776 1.00 98.38 94 LEU A CA 1
ATOM 732 C C . LEU A 1 94 ? 5.023 9.826 7.784 1.00 98.38 94 LEU A C 1
ATOM 734 O O . LEU A 1 94 ? 4.724 9.939 6.592 1.00 98.38 94 LEU A O 1
ATOM 738 N N . ASP A 1 95 ? 6.174 10.254 8.286 1.00 97.25 95 ASP A N 1
ATOM 739 C CA . ASP A 1 95 ? 7.250 10.806 7.478 1.00 97.25 95 ASP A CA 1
ATOM 740 C C . ASP A 1 95 ? 8.213 9.687 7.090 1.00 97.25 95 ASP A C 1
ATOM 742 O O . ASP A 1 95 ? 9.052 9.251 7.881 1.00 97.25 95 ASP A O 1
ATOM 746 N N . LEU A 1 96 ? 8.098 9.227 5.843 1.00 96.88 96 LEU A N 1
ATOM 747 C CA . LEU A 1 96 ? 8.887 8.107 5.335 1.00 96.88 96 LEU A CA 1
ATOM 748 C C . LEU A 1 96 ? 10.369 8.451 5.107 1.00 96.88 96 LEU A C 1
ATOM 750 O O . LEU A 1 96 ? 11.123 7.595 4.651 1.00 96.88 96 LEU A O 1
ATOM 754 N N . SER A 1 97 ? 10.808 9.681 5.398 1.00 96.19 97 SER A N 1
ATOM 755 C CA . SER A 1 97 ? 12.233 10.033 5.421 1.00 96.19 97 SER A CA 1
ATOM 756 C C . SER A 1 97 ? 12.925 9.671 6.737 1.00 96.19 97 SER A C 1
ATOM 758 O O . SER A 1 97 ? 14.158 9.645 6.804 1.00 96.19 97 SER A O 1
ATOM 760 N N . GLN A 1 98 ? 12.158 9.383 7.792 1.00 95.19 98 GLN A N 1
ATOM 761 C CA . GLN A 1 98 ? 12.717 9.078 9.102 1.00 95.19 98 GLN A CA 1
ATOM 762 C C . GLN A 1 98 ? 13.296 7.655 9.158 1.00 95.19 98 GLN A C 1
ATOM 764 O O . GLN A 1 98 ? 12.713 6.724 8.606 1.00 95.19 98 GLN A O 1
ATOM 769 N N . PRO A 1 99 ? 14.412 7.436 9.883 1.00 94.44 99 PRO A N 1
ATOM 770 C CA . PRO A 1 99 ? 15.011 6.114 10.066 1.00 94.44 99 PRO A CA 1
ATOM 771 C C . PRO A 1 99 ? 14.263 5.318 11.151 1.00 94.44 99 PRO A C 1
ATOM 773 O O . PRO A 1 99 ? 14.833 4.948 12.183 1.00 94.44 99 PRO A O 1
ATOM 776 N N . VAL A 1 100 ? 12.964 5.122 10.946 1.00 95.88 100 VAL A N 1
ATOM 777 C CA . VAL A 1 100 ? 12.053 4.376 11.818 1.00 95.88 100 VAL A CA 1
ATOM 778 C C . VAL A 1 100 ? 11.194 3.436 10.974 1.00 95.88 100 VAL A C 1
ATOM 780 O O . VAL A 1 100 ? 11.046 3.618 9.768 1.00 95.88 100 VAL A O 1
ATOM 783 N N . THR A 1 101 ? 10.621 2.428 11.614 1.00 96.12 101 THR A N 1
ATOM 784 C CA . THR A 1 101 ? 9.688 1.484 11.013 1.00 96.12 101 THR A CA 1
ATOM 785 C C . THR A 1 101 ? 8.294 1.779 11.542 1.00 96.12 101 THR A C 1
ATOM 787 O O . THR A 1 101 ? 8.057 1.781 12.753 1.00 96.12 101 THR A O 1
ATOM 790 N N . TYR A 1 102 ? 7.381 2.047 10.615 1.00 97.25 102 TYR A N 1
ATOM 791 C CA . TYR A 1 102 ? 5.961 2.186 10.892 1.00 97.25 102 TYR A CA 1
ATOM 792 C C . TYR A 1 102 ? 5.294 0.828 10.705 1.00 97.25 102 TYR A C 1
ATOM 794 O O . TYR A 1 102 ? 5.366 0.253 9.622 1.00 97.25 102 TYR A O 1
ATOM 802 N N . GLU A 1 103 ? 4.654 0.332 11.755 1.00 96.81 103 GLU A N 1
ATOM 803 C CA . GLU A 1 103 ? 3.948 -0.948 11.729 1.00 96.81 103 GLU A CA 1
ATOM 804 C C . GLU A 1 103 ? 2.463 -0.740 11.444 1.00 96.81 103 GLU A C 1
ATOM 806 O O . GLU A 1 103 ? 1.880 0.283 11.817 1.00 96.81 103 GLU A O 1
ATOM 811 N N . ALA A 1 104 ? 1.829 -1.730 10.831 1.00 96.19 104 ALA A N 1
ATOM 812 C CA . ALA A 1 104 ? 0.388 -1.756 10.645 1.00 96.19 104 ALA A CA 1
ATOM 813 C C . ALA A 1 104 ? -0.187 -3.119 10.990 1.00 96.19 104 ALA A C 1
ATOM 815 O O . ALA A 1 104 ? 0.516 -4.122 11.101 1.00 96.19 104 ALA A O 1
ATOM 816 N N . THR A 1 105 ? -1.506 -3.140 11.137 1.00 95.81 105 THR A N 1
ATOM 817 C CA . THR A 1 105 ? -2.251 -4.376 10.934 1.00 95.81 105 THR A CA 1
ATOM 818 C C . THR A 1 105 ? -2.058 -4.868 9.497 1.00 95.81 105 THR A C 1
ATOM 820 O O . THR A 1 105 ? -1.665 -4.109 8.617 1.00 95.81 105 THR A O 1
ATOM 823 N N . ASP A 1 106 ? -2.351 -6.138 9.258 1.00 89.81 106 ASP A N 1
ATOM 824 C CA . ASP A 1 106 ? -2.393 -6.726 7.921 1.00 89.81 106 ASP A CA 1
ATOM 825 C C . ASP A 1 106 ? -3.613 -7.647 7.848 1.00 89.81 106 ASP A C 1
ATOM 827 O O . ASP A 1 106 ? -4.090 -8.161 8.867 1.00 89.81 106 ASP A O 1
ATOM 831 N N . GLY A 1 107 ? -4.147 -7.828 6.649 1.00 83.06 107 GLY A N 1
ATOM 832 C CA . GLY A 1 107 ? -5.203 -8.784 6.395 1.00 83.06 107 GLY A CA 1
ATOM 833 C C . GLY A 1 107 ? -6.060 -8.440 5.191 1.00 83.06 107 GLY A C 1
ATOM 834 O O . GLY A 1 107 ? -5.808 -7.525 4.420 1.00 83.06 107 GLY A O 1
ATOM 835 N N . THR A 1 108 ? -7.071 -9.266 4.991 1.00 85.69 108 THR A N 1
ATOM 836 C CA . THR A 1 108 ? -8.280 -9.059 4.172 1.00 85.69 108 THR A CA 1
ATOM 837 C C . THR A 1 108 ? -9.141 -10.315 4.336 1.00 85.69 108 THR A C 1
ATOM 839 O O . THR A 1 108 ? -9.734 -10.839 3.395 1.00 85.69 108 THR A O 1
ATOM 842 N N . GLY A 1 109 ? -9.141 -10.875 5.553 1.00 93.56 109 GLY A N 1
ATOM 843 C CA . GLY A 1 109 ? -9.790 -12.147 5.839 1.00 93.56 109 GLY A CA 1
ATOM 844 C C . GLY A 1 109 ? -11.289 -12.074 5.568 1.00 93.56 109 GLY A C 1
ATOM 845 O O . GLY A 1 109 ? -11.933 -11.070 5.856 1.00 93.56 109 GLY A O 1
ATOM 846 N N . THR A 1 110 ? -11.860 -13.143 5.024 1.00 95.94 110 THR A N 1
ATOM 847 C CA . THR A 1 110 ? -13.313 -13.260 4.810 1.00 95.94 110 THR A CA 1
ATOM 848 C C . THR A 1 110 ? -14.049 -13.764 6.054 1.00 95.94 110 THR A C 1
ATOM 850 O O . THR A 1 110 ? -15.280 -13.801 6.094 1.00 95.94 110 THR A O 1
ATOM 853 N N . GLN A 1 111 ? -13.299 -14.178 7.077 1.00 96.81 111 GLN A N 1
ATOM 854 C CA . GLN A 1 111 ? -13.809 -14.712 8.329 1.00 96.81 111 GLN A CA 1
ATOM 855 C C . GLN A 1 111 ? -13.066 -14.098 9.511 1.00 96.81 111 GLN A C 1
ATOM 857 O O . GLN A 1 111 ? -11.912 -13.687 9.399 1.00 96.81 111 GLN A O 1
ATOM 862 N N . THR A 1 112 ? -13.735 -14.071 10.655 1.00 96.62 112 THR A N 1
ATOM 863 C CA . THR A 1 112 ? -13.173 -13.633 11.929 1.00 96.62 112 THR A CA 1
ATOM 864 C C . THR A 1 112 ? -13.672 -14.526 13.056 1.00 96.62 112 THR A C 1
ATOM 866 O O . THR A 1 112 ? -14.731 -15.151 12.946 1.00 96.62 112 THR A O 1
ATOM 869 N N . VAL A 1 113 ? -12.910 -14.574 14.144 1.00 96.44 113 VAL A N 1
ATOM 870 C CA . VAL A 1 113 ? -13.368 -15.168 15.399 1.00 96.44 113 VAL A CA 1
ATOM 871 C C . VAL A 1 113 ? -14.120 -14.093 16.170 1.00 96.44 113 VAL A C 1
ATOM 873 O O . VAL A 1 113 ? -13.575 -13.030 16.474 1.00 96.44 113 VAL A O 1
ATOM 876 N N . ASP A 1 114 ? -15.383 -14.354 16.479 1.00 93.75 114 ASP A N 1
ATOM 877 C CA . ASP A 1 114 ? -16.182 -13.455 17.294 1.00 93.75 114 ASP A CA 1
ATOM 878 C C . ASP A 1 114 ? -15.617 -13.395 18.721 1.00 93.75 114 ASP A C 1
ATOM 880 O O . ASP A 1 114 ? -15.518 -14.407 19.408 1.00 93.75 114 ASP A O 1
ATOM 884 N N . TYR A 1 115 ? -15.231 -12.205 19.182 1.00 87.50 115 TYR A N 1
ATOM 885 C CA . TYR A 1 115 ? -14.530 -12.054 20.463 1.00 87.50 115 TYR A CA 1
ATOM 886 C C . TYR A 1 115 ? -15.407 -12.325 21.697 1.00 87.50 115 TYR A C 1
ATOM 888 O O . TYR A 1 115 ? -14.873 -12.424 22.801 1.00 87.50 115 TYR A O 1
ATOM 896 N N . VAL A 1 116 ? -16.735 -12.408 21.541 1.00 92.50 116 VAL A N 1
ATOM 897 C CA . VAL A 1 116 ? -17.663 -12.722 22.638 1.00 92.50 116 VAL A CA 1
ATOM 898 C C . VAL A 1 116 ? -17.904 -14.225 22.712 1.00 92.50 116 VAL A C 1
ATOM 900 O O . VAL A 1 116 ? -17.845 -14.803 23.794 1.00 92.50 116 VAL A O 1
ATOM 903 N N . THR A 1 117 ? -18.190 -14.854 21.572 1.00 95.94 117 THR A N 1
ATOM 904 C CA . THR A 1 117 ? -18.589 -16.272 21.511 1.00 95.94 117 THR A CA 1
ATOM 905 C C . THR A 1 117 ? -17.419 -17.227 21.269 1.00 95.94 117 THR A C 1
ATOM 907 O O . THR A 1 117 ? -17.504 -18.397 21.629 1.00 95.94 117 THR A O 1
ATOM 910 N N . GLY A 1 118 ? -16.321 -16.746 20.682 1.00 96.38 118 GLY A N 1
ATOM 911 C CA . GLY A 1 118 ? -15.186 -17.562 20.249 1.00 96.38 118 GLY A CA 1
ATOM 912 C C . GLY A 1 118 ? -15.432 -18.340 18.952 1.00 96.38 118 GLY A C 1
ATOM 913 O O . GLY A 1 118 ? -14.579 -19.128 18.546 1.00 96.38 118 GLY A O 1
ATOM 914 N N . GLU A 1 119 ? -16.575 -18.143 18.291 1.00 97.69 119 GLU A N 1
ATOM 915 C CA . GLU A 1 119 ? -16.931 -18.866 17.072 1.00 97.69 119 GLU A CA 1
ATOM 916 C C . GLU A 1 119 ? -16.351 -18.204 15.816 1.00 97.69 119 GLU A C 1
ATOM 918 O O . GLU A 1 119 ? -16.309 -16.977 15.688 1.00 97.69 119 GLU A O 1
ATOM 923 N N . LEU A 1 120 ? -15.933 -19.031 14.855 1.00 98.06 120 LEU A N 1
ATOM 924 C CA . LEU A 1 120 ? -15.52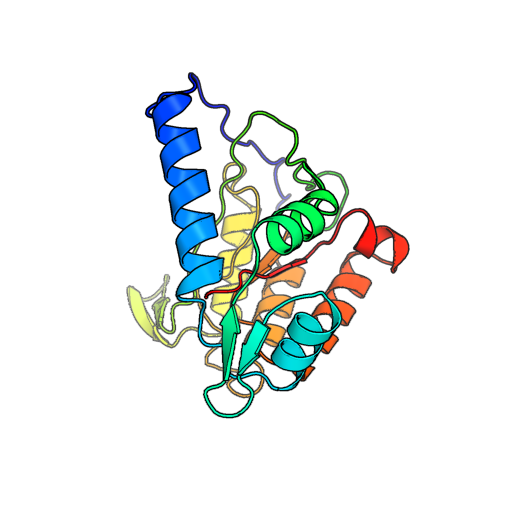6 -18.571 13.531 1.00 98.06 120 LEU A CA 1
ATOM 925 C C . LEU A 1 120 ? -16.768 -18.261 12.687 1.00 98.06 120 LEU A C 1
ATOM 927 O O . LEU A 1 120 ? -17.597 -19.138 12.446 1.00 98.06 120 LEU A O 1
ATOM 931 N N . ARG A 1 121 ? -16.863 -17.037 12.170 1.00 98.00 121 ARG A N 1
ATOM 932 C CA . ARG A 1 121 ? -17.961 -16.596 11.298 1.00 98.00 121 ARG A CA 1
ATOM 933 C C . ARG A 1 121 ? -17.457 -15.732 10.149 1.00 98.00 121 ARG A C 1
ATOM 935 O O . ARG A 1 121 ? -16.321 -15.266 10.171 1.00 98.00 121 ARG A O 1
ATOM 942 N N . ALA A 1 122 ? -18.309 -15.501 9.150 1.00 98.00 122 ALA A N 1
ATOM 943 C CA . ALA A 1 122 ? -18.037 -14.487 8.135 1.00 98.00 122 ALA A CA 1
ATOM 944 C C . ALA A 1 122 ? -17.853 -13.110 8.799 1.00 98.00 122 ALA A C 1
ATOM 946 O O . ALA A 1 122 ? -18.564 -12.770 9.755 1.00 98.00 122 ALA A O 1
ATOM 947 N N . SER A 1 123 ? -16.878 -12.344 8.315 1.00 97.44 123 SER A N 1
ATOM 948 C CA . SER A 1 123 ? -16.624 -10.989 8.800 1.00 97.44 123 SER A CA 1
ATOM 949 C C . SER A 1 123 ? -17.637 -9.997 8.236 1.00 97.44 123 SER A C 1
ATOM 951 O O . SER A 1 123 ? -18.086 -10.116 7.099 1.00 97.44 123 SER A O 1
ATOM 953 N N . VAL A 1 124 ? -17.985 -8.993 9.027 1.00 97.62 124 VAL A N 1
ATOM 954 C CA . VAL A 1 124 ? -18.912 -7.918 8.658 1.00 97.62 124 VAL A CA 1
ATOM 955 C C . VAL A 1 124 ? -18.228 -6.560 8.790 1.00 97.62 124 VAL A C 1
ATOM 957 O O . VAL A 1 124 ? -17.176 -6.440 9.421 1.00 97.62 124 VAL A O 1
ATOM 960 N N . LYS A 1 125 ? -18.822 -5.499 8.240 1.00 97.94 125 LYS A N 1
ATOM 961 C CA . LYS A 1 125 ? -18.294 -4.127 8.333 1.00 97.94 125 LYS A CA 1
ATOM 962 C C . LYS A 1 125 ? -17.983 -3.691 9.764 1.00 97.94 125 LYS A C 1
ATOM 964 O O . LYS A 1 125 ? -17.016 -2.971 10.000 1.00 97.94 125 LYS A O 1
ATOM 969 N N . ASP A 1 126 ? -18.789 -4.126 10.726 1.00 97.75 126 ASP A N 1
ATOM 970 C CA . ASP A 1 126 ? -18.566 -3.818 12.138 1.00 97.75 126 ASP A CA 1
ATOM 971 C C . ASP A 1 126 ? -17.264 -4.438 12.682 1.00 97.75 126 ASP A C 1
ATOM 973 O O . ASP A 1 126 ? -16.604 -3.838 13.529 1.00 97.75 126 ASP A O 1
ATOM 977 N N . ASP A 1 127 ? -16.820 -5.579 12.147 1.00 97.44 127 ASP A N 1
ATOM 978 C CA . ASP A 1 127 ? -15.516 -6.146 12.499 1.00 97.44 127 ASP A CA 1
ATOM 979 C C . ASP A 1 127 ? -14.373 -5.258 11.997 1.00 97.44 127 ASP A C 1
ATOM 981 O O . ASP A 1 127 ? -13.415 -5.043 12.736 1.00 97.44 127 ASP A O 1
ATOM 985 N N . VAL A 1 128 ? -14.512 -4.658 10.806 1.00 97.69 128 VAL A N 1
ATOM 986 C CA . VAL A 1 128 ? -13.565 -3.659 10.272 1.00 97.69 128 VAL A CA 1
ATOM 987 C C . VAL A 1 128 ? -13.514 -2.422 11.169 1.00 97.69 128 VAL A C 1
ATOM 989 O O . VAL A 1 128 ? -12.441 -1.887 11.449 1.00 97.69 128 VAL A O 1
ATOM 992 N N . ALA A 1 129 ? -14.668 -1.952 11.646 1.00 98.06 129 ALA A N 1
ATOM 993 C CA . ALA A 1 129 ? -14.738 -0.827 12.574 1.00 98.06 129 ALA A CA 1
ATOM 994 C C . ALA A 1 129 ? -14.051 -1.155 13.909 1.00 98.06 129 ALA A C 1
ATOM 996 O O . ALA A 1 129 ? -13.282 -0.347 14.433 1.00 98.06 129 ALA A O 1
ATOM 997 N N . LYS A 1 130 ? -14.286 -2.353 14.454 1.00 96.75 130 LYS A N 1
ATOM 998 C CA . LYS A 1 130 ? -13.656 -2.829 15.693 1.00 96.75 130 LYS A CA 1
ATOM 999 C C . LYS A 1 130 ? -12.144 -2.980 15.543 1.00 96.75 130 LYS A C 1
ATOM 1001 O O . LYS A 1 130 ? -11.416 -2.502 16.411 1.00 96.75 130 LYS A O 1
ATOM 1006 N N . SER A 1 131 ? -11.657 -3.568 14.449 1.00 96.38 131 SER A N 1
ATOM 1007 C CA . SER A 1 131 ? -10.218 -3.672 14.186 1.00 96.38 131 SER A CA 1
ATOM 1008 C C . SER A 1 131 ? -9.562 -2.308 14.010 1.00 96.38 131 SER A C 1
ATOM 1010 O O . SER A 1 131 ? -8.477 -2.096 14.546 1.00 96.38 131 SER A O 1
ATOM 1012 N N . ALA A 1 132 ? -10.237 -1.361 13.350 1.00 97.56 132 ALA A N 1
ATOM 1013 C CA . ALA A 1 132 ? -9.764 0.016 13.238 1.00 97.56 132 ALA A CA 1
ATOM 1014 C C . ALA A 1 132 ? -9.613 0.675 14.615 1.00 97.56 132 ALA A C 1
ATOM 1016 O O . ALA A 1 132 ? -8.587 1.292 14.872 1.00 97.56 132 ALA A O 1
ATOM 1017 N N . ARG A 1 133 ? -10.571 0.482 15.535 1.00 97.12 133 ARG A N 1
ATOM 1018 C CA . ARG A 1 133 ? -10.469 1.003 16.913 1.00 97.12 133 ARG A CA 1
ATOM 1019 C C . ARG A 1 133 ? -9.311 0.394 17.696 1.00 97.12 133 ARG A C 1
ATOM 1021 O O . ARG A 1 133 ? -8.663 1.098 18.463 1.00 97.12 133 ARG A O 1
ATOM 1028 N N . ILE A 1 134 ? -9.063 -0.905 17.526 1.00 95.62 134 ILE A N 1
ATOM 1029 C CA . ILE A 1 134 ? -7.928 -1.582 18.168 1.00 95.62 134 ILE A CA 1
ATOM 1030 C C . ILE A 1 134 ? -6.616 -0.995 17.641 1.00 95.62 134 ILE A C 1
ATOM 1032 O O . ILE A 1 134 ? -5.766 -0.594 18.433 1.00 95.62 134 ILE A O 1
ATOM 1036 N N . ALA A 1 135 ? -6.476 -0.887 16.318 1.00 96.94 135 ALA A N 1
ATOM 1037 C CA . ALA A 1 135 ? -5.316 -0.270 15.683 1.00 96.94 135 ALA A CA 1
ATOM 1038 C C . ALA A 1 135 ? -5.140 1.193 16.113 1.00 96.94 135 ALA A C 1
ATOM 1040 O O . ALA A 1 135 ? -4.024 1.625 16.381 1.00 96.94 135 ALA A O 1
ATOM 1041 N N . ASP A 1 136 ? -6.229 1.951 16.237 1.00 97.69 136 ASP A N 1
ATOM 1042 C CA . ASP A 1 136 ? -6.216 3.339 16.691 1.00 97.69 136 ASP A CA 1
ATOM 1043 C C . ASP A 1 136 ? -5.685 3.466 18.125 1.00 97.69 136 ASP A C 1
ATOM 1045 O O . ASP A 1 136 ? -4.817 4.296 18.386 1.00 97.69 136 ASP A O 1
ATOM 1049 N N . TYR A 1 137 ? -6.120 2.583 19.028 1.00 97.06 137 TYR A N 1
ATOM 1050 C CA . TYR A 1 137 ? -5.721 2.587 20.437 1.00 97.06 137 TYR A CA 1
ATOM 1051 C C . TYR A 1 137 ? -4.252 2.199 20.685 1.00 97.06 137 TYR A C 1
ATOM 1053 O O . TYR A 1 137 ? -3.675 2.619 21.684 1.00 97.06 137 TYR A O 1
ATOM 1061 N N . LEU A 1 138 ? -3.627 1.402 19.817 1.00 96.75 138 LEU A N 1
ATOM 1062 C CA . LEU A 1 138 ? -2.256 0.914 20.021 1.00 96.75 138 LEU A CA 1
ATOM 1063 C C . LEU A 1 138 ? -1.222 1.901 19.458 1.00 96.75 138 LEU A C 1
ATOM 1065 O O . LEU A 1 138 ? -1.166 2.094 18.247 1.00 96.75 138 LEU A O 1
ATOM 1069 N N . SER A 1 139 ? -0.369 2.497 20.300 1.00 96.56 139 SER A N 1
ATOM 1070 C CA . SER A 1 139 ? 0.688 3.432 19.854 1.00 96.56 139 SER A CA 1
ATOM 1071 C C . SER A 1 139 ? 1.703 2.786 18.905 1.00 96.56 139 SER A C 1
ATOM 1073 O O . SER A 1 139 ? 2.206 3.451 18.000 1.00 96.56 139 SER A O 1
ATOM 1075 N N . SER A 1 140 ? 1.950 1.483 19.070 1.00 95.69 140 SER A N 1
ATOM 1076 C CA . SER A 1 140 ? 2.842 0.694 18.216 1.00 95.69 140 SER A CA 1
ATOM 1077 C C . SER A 1 140 ? 2.293 0.460 16.807 1.00 95.69 140 SER A C 1
ATOM 1079 O O . SER A 1 140 ? 3.071 0.233 15.885 1.00 95.69 140 SER A O 1
ATOM 1081 N N . VAL A 1 141 ? 0.973 0.541 16.610 1.00 97.50 141 VAL A N 1
ATOM 1082 C CA . VAL A 1 141 ? 0.345 0.444 15.286 1.00 97.50 141 VAL A CA 1
ATOM 1083 C C . VAL A 1 141 ? 0.281 1.847 14.692 1.00 97.50 141 VAL A C 1
ATOM 1085 O O . VAL A 1 141 ? -0.466 2.705 15.155 1.00 97.50 141 VAL A O 1
ATOM 1088 N N . SER A 1 142 ? 1.096 2.105 13.678 1.00 98.06 142 SER A N 1
ATOM 1089 C CA . SER A 1 142 ? 1.309 3.431 13.092 1.00 98.06 142 SER A CA 1
ATOM 1090 C C . SER A 1 142 ? 0.259 3.805 12.049 1.00 98.06 142 SER A C 1
ATOM 1092 O O . SER A 1 142 ? -0.141 4.962 11.957 1.00 98.06 142 SER A O 1
ATOM 1094 N N . PHE A 1 143 ? -0.223 2.833 11.280 1.00 97.81 143 PHE A N 1
ATOM 1095 C CA . PHE A 1 143 ? -1.311 3.015 10.323 1.00 97.81 143 PHE A CA 1
ATOM 1096 C C . PHE A 1 143 ? -2.225 1.798 10.308 1.00 97.81 143 PHE A C 1
ATOM 1098 O O . PHE A 1 143 ? -1.894 0.740 10.843 1.00 97.81 143 PHE A O 1
ATOM 1105 N N . TYR A 1 144 ? -3.409 1.971 9.737 1.00 98.19 144 TYR A N 1
ATOM 1106 C CA . TYR A 1 144 ? -4.431 0.945 9.725 1.00 98.19 144 TYR A CA 1
ATOM 1107 C C . TYR A 1 144 ? -4.594 0.331 8.341 1.00 98.19 144 TYR A C 1
ATOM 1109 O O . TYR A 1 144 ? -4.844 1.027 7.358 1.00 98.19 144 TYR A O 1
ATOM 1117 N N . TRP A 1 145 ? -4.542 -0.993 8.305 1.00 96.50 145 TRP A N 1
ATOM 1118 C CA . TRP A 1 145 ? -4.980 -1.807 7.182 1.00 96.50 145 TRP A CA 1
ATOM 1119 C C . TRP A 1 145 ? -6.138 -2.704 7.651 1.00 96.50 145 TRP A C 1
ATOM 1121 O O . TRP A 1 145 ? -5.975 -3.421 8.646 1.00 96.50 145 TRP A O 1
ATOM 1131 N N . PRO A 1 146 ? -7.301 -2.717 6.970 1.00 95.88 146 PRO A N 1
ATOM 1132 C CA . PRO A 1 146 ? -8.414 -3.608 7.301 1.00 95.88 146 PRO A CA 1
ATOM 1133 C C . PRO A 1 146 ? -8.024 -5.090 7.437 1.00 95.88 146 PRO A C 1
ATOM 1135 O O . PRO A 1 146 ? -7.700 -5.753 6.458 1.00 95.88 146 PRO A O 1
ATOM 1138 N N . MET A 1 147 ? -8.103 -5.639 8.654 1.00 95.94 147 MET A N 1
ATOM 1139 C CA . MET A 1 147 ? -7.735 -7.044 8.911 1.00 95.94 147 MET A CA 1
ATOM 1140 C C . MET A 1 147 ? -8.692 -8.041 8.237 1.00 95.94 147 MET A C 1
ATOM 1142 O O . MET A 1 147 ? -8.318 -9.164 7.894 1.00 95.94 147 MET A O 1
ATOM 1146 N N . VAL A 1 148 ? -9.944 -7.625 8.049 1.00 96.12 148 VAL A N 1
ATOM 1147 C CA . VAL A 1 148 ? -11.019 -8.429 7.468 1.00 96.12 148 VAL A CA 1
ATOM 1148 C C . VAL A 1 148 ? -11.794 -7.631 6.430 1.00 96.12 148 VAL A C 1
ATOM 1150 O O . VAL A 1 148 ? -11.751 -6.402 6.425 1.00 96.12 148 VAL A O 1
ATOM 1153 N N . SER A 1 149 ? -12.506 -8.337 5.558 1.00 96.00 149 SER A N 1
ATOM 1154 C CA . SER A 1 149 ? -13.367 -7.740 4.544 1.00 96.00 149 SER A CA 1
ATOM 1155 C C . SER A 1 149 ? -14.823 -7.654 5.012 1.00 96.00 149 SER A C 1
ATOM 1157 O O . SER A 1 149 ? -15.306 -8.515 5.751 1.00 96.00 149 SER A O 1
ATOM 1159 N N . ALA A 1 150 ? -15.546 -6.630 4.562 1.00 96.81 150 ALA A N 1
ATOM 1160 C CA . ALA A 1 150 ? -16.962 -6.431 4.872 1.00 96.81 150 A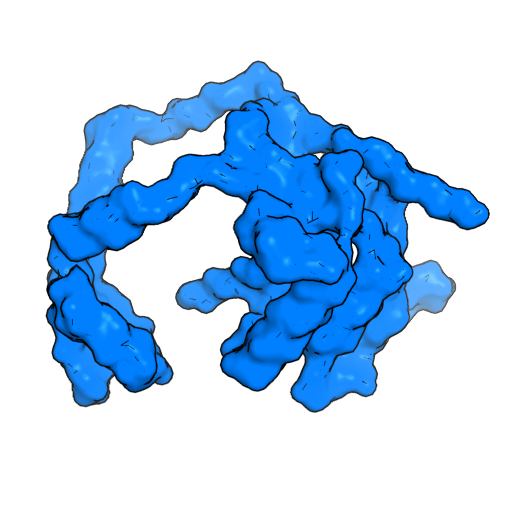LA A CA 1
ATOM 1161 C C . ALA A 1 150 ? -17.867 -7.345 4.015 1.00 96.81 150 ALA A C 1
ATOM 1163 O O . ALA A 1 150 ? -18.447 -6.907 3.019 1.00 96.81 150 ALA A O 1
ATOM 1164 N N . GLN A 1 151 ? -17.990 -8.628 4.381 1.00 97.31 151 GLN A N 1
ATOM 1165 C CA . GLN A 1 151 ? -18.739 -9.621 3.586 1.00 97.31 151 GLN A CA 1
ATOM 1166 C C . GLN A 1 151 ? -20.254 -9.353 3.541 1.00 97.31 151 GLN A C 1
ATOM 1168 O O . GLN A 1 151 ? -20.942 -9.832 2.642 1.00 97.31 151 GLN A O 1
ATOM 1173 N N . ASP A 1 152 ? -20.779 -8.556 4.472 1.00 97.81 152 ASP A N 1
ATOM 1174 C CA . ASP A 1 152 ? -22.159 -8.060 4.495 1.00 97.81 152 ASP A CA 1
ATOM 1175 C C . ASP A 1 152 ? -22.446 -6.963 3.449 1.00 97.81 152 ASP A C 1
ATOM 1177 O O . ASP A 1 152 ? -23.601 -6.574 3.259 1.00 97.81 152 ASP A O 1
ATOM 1181 N N . HIS A 1 153 ? -21.427 -6.498 2.716 1.00 96.94 153 HIS A N 1
ATOM 1182 C CA . HIS A 1 153 ? -21.548 -5.505 1.644 1.00 96.94 153 HIS A CA 1
ATOM 1183 C C . HIS A 1 153 ? -20.900 -5.970 0.327 1.00 96.94 153 HIS A C 1
ATOM 1185 O O . HIS A 1 153 ? -19.943 -5.360 -0.149 1.00 96.94 153 HIS A O 1
ATOM 1191 N N . PRO A 1 154 ? -21.445 -7.006 -0.336 1.00 93.19 154 PRO A N 1
ATOM 1192 C CA . PRO A 1 154 ? -20.778 -7.691 -1.449 1.00 93.19 154 PRO A CA 1
ATOM 1193 C C . PRO A 1 154 ? -20.597 -6.851 -2.725 1.00 93.19 154 PRO A C 1
ATOM 1195 O O . PRO A 1 154 ? -19.791 -7.209 -3.577 1.00 93.19 154 PRO A O 1
ATOM 1198 N N . ILE A 1 155 ? -21.337 -5.748 -2.889 1.00 93.69 155 ILE A N 1
ATOM 1199 C CA . ILE A 1 155 ? -21.271 -4.909 -4.101 1.00 93.69 155 ILE A CA 1
ATOM 1200 C C . ILE A 1 155 ? -20.030 -4.007 -4.098 1.00 93.69 155 ILE A C 1
ATOM 1202 O O . ILE A 1 155 ? -19.399 -3.818 -5.134 1.00 93.69 155 ILE A O 1
ATOM 1206 N N . ALA A 1 156 ? -19.697 -3.425 -2.946 1.00 94.81 156 ALA A N 1
ATOM 1207 C CA . ALA A 1 156 ? -18.605 -2.463 -2.813 1.00 94.81 156 ALA A CA 1
ATOM 1208 C C . ALA A 1 156 ? -17.920 -2.592 -1.441 1.00 94.81 156 ALA A C 1
ATOM 1210 O O . ALA A 1 156 ? -17.848 -1.606 -0.701 1.00 94.81 156 ALA A O 1
ATOM 1211 N N . PRO A 1 157 ? -17.423 -3.791 -1.078 1.00 95.06 157 PRO A N 1
ATOM 1212 C CA . PRO A 1 157 ? -16.889 -4.045 0.259 1.00 95.06 157 PRO A CA 1
ATOM 1213 C C . PRO A 1 157 ? -15.749 -3.078 0.595 1.00 95.06 157 PRO A C 1
ATOM 1215 O O . PRO A 1 157 ? -15.733 -2.518 1.684 1.00 95.06 157 PRO A O 1
ATOM 1218 N N . SER A 1 158 ? -14.902 -2.747 -0.385 1.00 95.38 158 SER A N 1
ATOM 1219 C CA . SER A 1 158 ? -13.790 -1.802 -0.237 1.00 95.38 158 SER A CA 1
ATOM 1220 C C . SER A 1 158 ? -14.209 -0.394 0.193 1.00 95.38 158 SER A C 1
ATOM 1222 O O . SER A 1 158 ? -13.565 0.210 1.046 1.00 95.38 158 SER A O 1
ATOM 1224 N N . LEU A 1 159 ? -15.315 0.139 -0.334 1.00 97.81 159 LEU A N 1
ATOM 1225 C CA . LEU A 1 159 ? -15.816 1.458 0.074 1.00 97.81 159 LEU A CA 1
ATOM 1226 C C . LEU A 1 159 ? -16.426 1.416 1.479 1.00 97.81 159 LEU A C 1
ATOM 1228 O O . LEU A 1 159 ? -16.262 2.353 2.257 1.00 97.81 159 LEU A O 1
ATOM 1232 N N . HIS A 1 160 ? -17.094 0.316 1.830 1.00 98.12 160 HIS A N 1
ATOM 1233 C CA . HIS A 1 160 ? -17.624 0.108 3.177 1.00 98.12 160 HIS A CA 1
ATOM 1234 C C . HIS A 1 160 ? -16.510 -0.100 4.211 1.00 98.12 160 HIS A C 1
ATOM 1236 O O . HIS A 1 160 ? -16.625 0.391 5.333 1.00 98.12 160 HIS A O 1
ATOM 1242 N N . GLU A 1 161 ? -15.426 -0.772 3.833 1.00 98.00 161 GLU A N 1
ATOM 1243 C CA . GLU A 1 161 ? -14.212 -0.932 4.634 1.00 98.00 161 GLU A CA 1
ATOM 1244 C C . GLU A 1 161 ? -13.532 0.418 4.875 1.00 98.00 161 GLU A C 1
ATOM 1246 O O . GLU A 1 161 ? -13.201 0.729 6.018 1.00 98.00 161 GLU A O 1
ATOM 1251 N N . LEU A 1 162 ? -13.387 1.253 3.838 1.00 98.06 162 LEU A N 1
ATOM 1252 C CA . LEU A 1 162 ? -12.854 2.613 3.970 1.00 98.06 162 LEU A CA 1
ATOM 1253 C C . LEU A 1 162 ? -13.729 3.493 4.864 1.00 98.06 162 LEU A C 1
ATOM 1255 O O . LEU A 1 162 ? -13.207 4.214 5.709 1.00 98.06 162 LEU A O 1
ATOM 1259 N N . ASP A 1 163 ? -15.051 3.424 4.717 1.00 98.44 163 ASP A N 1
ATOM 1260 C CA . ASP A 1 163 ? -15.977 4.161 5.578 1.00 98.44 163 ASP A CA 1
ATOM 1261 C C . ASP A 1 163 ? -15.852 3.708 7.041 1.00 98.44 163 ASP A C 1
ATOM 1263 O O . ASP A 1 163 ? -15.736 4.534 7.947 1.00 98.44 163 ASP A O 1
ATOM 1267 N N . ALA A 1 164 ? -15.797 2.398 7.291 1.00 98.31 164 ALA A N 1
ATOM 1268 C CA . ALA A 1 164 ? -15.579 1.867 8.633 1.00 98.31 164 ALA A CA 1
ATOM 1269 C C . ALA A 1 164 ? -14.219 2.305 9.199 1.00 98.31 164 ALA A C 1
ATOM 1271 O O . ALA A 1 164 ? -14.159 2.763 10.339 1.00 98.31 164 ALA A O 1
ATOM 1272 N N . ALA A 1 165 ? -13.147 2.227 8.409 1.00 98.00 165 ALA A N 1
ATOM 1273 C CA . ALA A 1 165 ? -11.809 2.664 8.791 1.00 98.00 165 ALA A CA 1
ATOM 1274 C C . ALA A 1 165 ? -11.797 4.150 9.175 1.00 98.00 165 ALA A C 1
ATOM 1276 O O . ALA A 1 165 ? -11.452 4.512 10.301 1.00 98.00 165 ALA A O 1
ATOM 1277 N N . PHE A 1 166 ? -12.260 5.023 8.278 1.00 98.06 166 PHE A N 1
ATOM 1278 C CA . PHE A 1 166 ? -12.242 6.463 8.499 1.00 98.06 166 PHE A CA 1
ATOM 1279 C C . PHE A 1 166 ? -13.210 6.936 9.591 1.00 98.06 166 PHE A C 1
ATOM 1281 O O . PHE A 1 166 ? -13.045 8.041 10.101 1.00 98.06 166 PHE A O 1
ATOM 1288 N N . ASN A 1 167 ? -14.189 6.146 10.009 1.00 97.88 167 ASN A N 1
ATOM 1289 C CA . ASN A 1 167 ? -15.005 6.502 11.171 1.00 97.88 167 ASN A CA 1
ATOM 1290 C C . 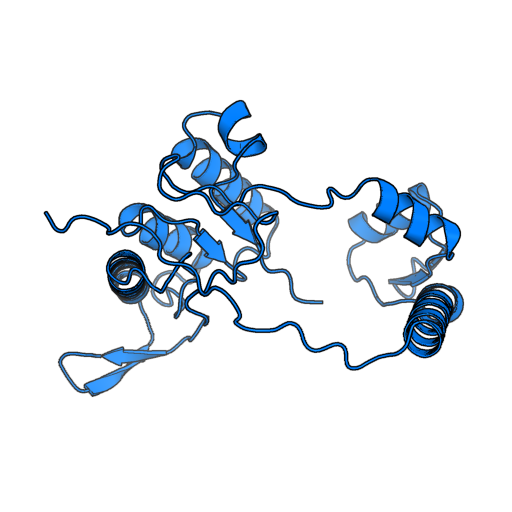ASN A 1 167 ? -14.408 6.023 12.505 1.00 97.88 167 ASN A C 1
ATOM 1292 O O . ASN A 1 167 ? -14.945 6.353 13.561 1.00 97.88 167 ASN A O 1
ATOM 1296 N N . ASN A 1 168 ? -13.318 5.248 12.481 1.00 98.06 168 ASN A N 1
ATOM 1297 C CA . ASN A 1 168 ? -12.812 4.553 13.666 1.00 98.06 168 ASN A CA 1
ATOM 1298 C C . ASN A 1 168 ? -11.297 4.663 13.892 1.00 98.06 168 ASN A C 1
ATOM 1300 O O . ASN A 1 168 ? -10.821 4.150 14.902 1.00 98.06 168 ASN A O 1
ATOM 1304 N N . THR A 1 169 ? -10.551 5.347 13.018 1.00 97.81 169 THR A N 1
ATOM 1305 C CA . THR A 1 169 ? -9.161 5.731 13.293 1.00 97.81 169 THR A CA 1
ATOM 1306 C C . THR A 1 169 ? -8.801 7.127 12.778 1.00 97.81 169 THR A C 1
ATOM 1308 O O . THR A 1 169 ? -9.310 7.596 11.751 1.00 97.81 169 THR A O 1
ATOM 1311 N N . LEU A 1 170 ? -7.903 7.803 13.499 1.00 97.44 170 LEU A N 1
ATOM 1312 C CA . LEU A 1 170 ? -7.264 9.048 13.064 1.00 97.44 170 LEU A CA 1
ATOM 1313 C C . LEU A 1 170 ? -5.976 8.813 12.260 1.00 97.44 170 LEU A C 1
ATOM 1315 O O . LEU A 1 170 ? -5.456 9.759 11.667 1.00 97.44 170 LEU A O 1
ATOM 1319 N N . LYS A 1 171 ? -5.470 7.580 12.232 1.00 98.25 171 LYS A N 1
ATOM 1320 C CA . LYS A 1 171 ? -4.224 7.199 11.560 1.00 98.25 171 LYS A CA 1
ATOM 1321 C C . LYS A 1 171 ? -4.427 7.055 10.051 1.00 98.25 171 LYS A C 1
ATOM 1323 O O . LYS A 1 171 ? -5.559 7.028 9.563 1.00 98.25 171 LYS A O 1
ATOM 1328 N N . HIS A 1 172 ? -3.322 6.987 9.313 1.00 98.50 172 HIS A N 1
ATOM 1329 C CA . HIS A 1 172 ? -3.342 6.702 7.878 1.00 98.50 172 HIS A CA 1
ATOM 1330 C C . HIS A 1 172 ? -4.062 5.374 7.592 1.00 98.50 172 HIS A C 1
ATOM 1332 O O . HIS A 1 172 ? -3.934 4.428 8.372 1.00 98.50 172 HIS A O 1
ATOM 1338 N N . VAL A 1 173 ? -4.794 5.291 6.478 1.00 98.25 173 VAL A N 1
ATOM 1339 C CA . VAL A 1 173 ? -5.470 4.058 6.050 1.00 98.25 173 VAL A CA 1
ATOM 1340 C C . VAL A 1 173 ? -4.810 3.517 4.785 1.00 98.25 173 VAL A C 1
ATOM 1342 O O . VAL A 1 173 ? -4.637 4.240 3.807 1.00 98.25 173 VAL A O 1
ATOM 1345 N N . GLN A 1 174 ? -4.479 2.231 4.786 1.00 97.06 174 GLN A N 1
ATOM 1346 C CA . GLN A 1 174 ? -4.021 1.495 3.612 1.00 97.06 174 GLN A CA 1
ATOM 1347 C C . GLN A 1 174 ? -5.024 0.391 3.271 1.00 97.06 174 GLN A C 1
ATOM 1349 O O . GLN A 1 174 ? -5.598 -0.223 4.167 1.00 97.06 174 GLN A O 1
ATOM 1354 N N . THR A 1 175 ? -5.268 0.136 1.984 1.00 93.88 175 THR A N 1
ATOM 1355 C CA . THR A 1 175 ? -6.143 -0.972 1.567 1.00 93.88 175 THR A CA 1
ATOM 1356 C C . THR A 1 175 ? -5.692 -1.631 0.258 1.00 93.88 175 THR A C 1
ATOM 1358 O O . THR A 1 175 ? -5.260 -0.928 -0.659 1.00 93.88 175 THR A O 1
ATOM 1361 N N . PRO A 1 176 ? -5.827 -2.964 0.125 1.00 90.12 176 PRO A N 1
ATOM 1362 C CA . PRO A 1 176 ? -5.616 -3.685 -1.126 1.00 90.12 176 PRO A CA 1
ATOM 1363 C C . PRO A 1 176 ? -6.915 -3.900 -1.926 1.00 90.12 176 PRO A C 1
ATOM 1365 O O . PRO A 1 176 ? -6.873 -4.368 -3.061 1.00 90.12 176 PRO A O 1
ATOM 1368 N N . THR A 1 177 ? -8.093 -3.606 -1.357 1.00 87.19 177 THR A N 1
ATOM 1369 C CA . THR A 1 177 ? -9.392 -4.044 -1.914 1.00 87.19 177 THR A CA 1
ATOM 1370 C C . THR A 1 177 ? -9.981 -3.090 -2.953 1.00 87.19 177 THR A C 1
ATOM 1372 O O . THR A 1 177 ? -10.971 -3.407 -3.619 1.00 87.19 177 THR A O 1
ATOM 1375 N N . VAL A 1 178 ? -9.375 -1.917 -3.144 1.00 92.88 178 VAL A N 1
ATOM 1376 C CA . VAL A 1 178 ? -9.790 -0.940 -4.158 1.00 92.88 178 VAL A CA 1
ATOM 1377 C C . VAL A 1 178 ? -9.114 -1.271 -5.490 1.00 92.88 178 VAL A C 1
ATOM 1379 O O . VAL A 1 178 ? -8.082 -0.708 -5.841 1.00 92.88 178 VAL A O 1
ATOM 1382 N N . VAL A 1 179 ? -9.711 -2.202 -6.238 1.00 89.88 179 VAL A N 1
ATOM 1383 C CA . VAL A 1 179 ? -9.111 -2.763 -7.468 1.00 89.88 179 VAL A CA 1
ATOM 1384 C C . VAL A 1 179 ? -9.811 -2.348 -8.766 1.00 89.88 179 VAL A C 1
ATOM 1386 O O . VAL A 1 179 ? -9.266 -2.530 -9.851 1.00 89.88 179 VAL A O 1
ATOM 1389 N N . GLN A 1 180 ? -11.016 -1.777 -8.685 1.00 91.88 180 GLN A N 1
ATOM 1390 C CA . GLN A 1 180 ? -11.775 -1.331 -9.858 1.00 91.88 180 GLN A CA 1
ATOM 1391 C C . GLN A 1 180 ? -11.711 0.188 -10.020 1.00 91.88 180 GLN A C 1
ATOM 1393 O O . GLN A 1 180 ? -11.693 0.929 -9.037 1.00 91.88 180 GLN A O 1
ATOM 1398 N N . GLU A 1 181 ? -11.764 0.667 -11.268 1.00 93.31 181 GLU A N 1
ATOM 1399 C CA . GLU A 1 181 ? -11.732 2.104 -11.575 1.00 93.31 181 GLU A CA 1
ATOM 1400 C C . GLU A 1 181 ? -12.841 2.877 -10.849 1.00 93.31 181 GLU A C 1
ATOM 1402 O O . GLU A 1 181 ? -12.584 3.930 -10.267 1.00 93.31 181 GLU A O 1
ATOM 1407 N N . VAL A 1 182 ? -14.069 2.351 -10.855 1.00 95.12 182 VAL A N 1
ATOM 1408 C CA . VAL A 1 182 ? -15.221 3.011 -10.223 1.00 95.12 182 VAL A CA 1
ATOM 1409 C C . VAL A 1 182 ? -15.004 3.145 -8.716 1.00 95.12 182 VAL A C 1
ATOM 1411 O O . VAL A 1 182 ? -15.126 4.243 -8.177 1.00 95.12 182 VAL A O 1
ATOM 1414 N N . THR A 1 183 ? -14.604 2.066 -8.037 1.00 95.69 183 THR A N 1
ATOM 1415 C CA . THR A 1 183 ? -14.297 2.111 -6.600 1.00 95.69 183 THR A CA 1
ATOM 1416 C C . THR A 1 183 ? -13.103 3.010 -6.293 1.00 95.69 183 THR A C 1
ATOM 1418 O O . THR A 1 183 ? -13.133 3.725 -5.300 1.00 95.69 183 THR A O 1
ATOM 1421 N N . ALA A 1 184 ? -12.082 3.048 -7.156 1.00 96.44 184 ALA A N 1
ATOM 1422 C CA . ALA A 1 184 ? -10.924 3.921 -6.975 1.00 96.44 184 ALA A CA 1
ATOM 1423 C C . ALA A 1 184 ? -11.309 5.403 -7.034 1.00 96.44 184 ALA A C 1
ATOM 1425 O O . ALA A 1 184 ? -10.853 6.188 -6.207 1.00 96.44 184 ALA A O 1
ATOM 1426 N N . ARG A 1 185 ? -12.203 5.786 -7.954 1.00 97.06 185 ARG A N 1
ATOM 1427 C CA . ARG A 1 185 ? -12.726 7.160 -8.034 1.00 97.06 185 ARG A CA 1
ATOM 1428 C C . ARG A 1 185 ? -13.462 7.555 -6.754 1.00 97.06 185 ARG A C 1
ATOM 1430 O O . ARG A 1 185 ? -13.184 8.615 -6.209 1.00 97.06 185 ARG A O 1
ATOM 1437 N N . TYR A 1 186 ? -14.334 6.691 -6.233 1.00 97.88 186 TYR A N 1
ATOM 1438 C CA . TYR A 1 186 ? -15.023 6.962 -4.967 1.00 97.88 186 TYR A CA 1
ATOM 1439 C C . TYR A 1 186 ? -14.074 6.992 -3.764 1.00 97.88 186 TYR A C 1
ATOM 1441 O O . TYR A 1 186 ? -14.218 7.858 -2.906 1.00 97.88 186 TYR A O 1
ATOM 1449 N N . ALA A 1 187 ? -13.073 6.112 -3.716 1.00 97.81 187 ALA A N 1
ATOM 1450 C CA . ALA A 1 187 ? -12.062 6.119 -2.663 1.00 97.81 187 ALA A CA 1
ATOM 1451 C C . ALA A 1 187 ? -11.256 7.432 -2.642 1.00 97.81 187 ALA A C 1
ATOM 1453 O O . ALA A 1 187 ? -10.969 7.956 -1.566 1.00 97.81 187 ALA A O 1
ATOM 1454 N N . VAL A 1 188 ? -10.949 8.006 -3.814 1.00 97.44 188 VAL A N 1
ATOM 1455 C CA . VAL A 1 188 ? -10.319 9.334 -3.926 1.00 97.44 188 VAL A CA 1
ATOM 1456 C C . VAL A 1 188 ? -11.234 10.436 -3.386 1.00 97.44 188 VAL A C 1
ATOM 1458 O O . VAL A 1 188 ? -10.766 11.282 -2.629 1.00 97.44 188 VAL A O 1
ATOM 1461 N N . GLU A 1 189 ? -12.533 10.413 -3.696 1.00 98.12 189 GLU A N 1
ATOM 1462 C CA . GLU A 1 189 ? -13.482 11.387 -3.131 1.00 98.12 189 GLU A CA 1
ATOM 1463 C C . GLU A 1 189 ? -13.587 11.263 -1.603 1.00 98.12 189 GLU A C 1
ATOM 1465 O O . GLU A 1 189 ? -13.567 12.271 -0.898 1.00 98.12 189 GLU A O 1
ATOM 1470 N N . MET A 1 190 ? -13.612 10.038 -1.066 1.00 98.25 190 MET A N 1
ATOM 1471 C CA . MET A 1 190 ? -13.570 9.809 0.383 1.00 98.25 190 MET A CA 1
ATOM 1472 C C . MET A 1 190 ? -12.286 10.380 0.995 1.00 98.25 190 MET A C 1
ATOM 1474 O O . MET A 1 190 ? -12.352 11.126 1.970 1.00 98.25 190 MET A O 1
ATOM 1478 N N . ALA A 1 191 ? -11.122 10.098 0.400 1.00 98.00 191 ALA A N 1
ATOM 1479 C CA . ALA A 1 191 ? -9.836 10.626 0.854 1.00 98.00 191 ALA A CA 1
ATOM 1480 C C . ALA A 1 191 ? -9.784 12.164 0.811 1.00 98.00 191 ALA A C 1
ATOM 1482 O O . ALA A 1 191 ? -9.242 12.781 1.727 1.00 98.00 191 ALA A O 1
ATOM 1483 N N . LYS A 1 192 ? -10.395 12.793 -0.199 1.00 98.06 192 LYS A N 1
ATOM 1484 C CA . LYS A 1 192 ? -10.519 14.253 -0.301 1.00 98.06 192 LYS A CA 1
ATOM 1485 C C . LYS A 1 192 ? -11.362 14.835 0.831 1.00 98.06 192 LYS A C 1
ATOM 1487 O O . LYS A 1 192 ? -10.963 15.834 1.421 1.00 98.06 192 LYS A O 1
ATOM 1492 N N . VAL A 1 193 ? -12.484 14.198 1.175 1.00 97.69 193 VAL A N 1
ATOM 1493 C CA . VAL A 1 193 ? -13.301 14.594 2.337 1.00 97.69 193 VAL A CA 1
ATOM 1494 C C . VAL A 1 193 ? -12.495 14.469 3.629 1.00 97.69 193 VAL A C 1
ATOM 1496 O O . VAL A 1 193 ? -12.535 15.374 4.458 1.00 97.69 193 VAL A O 1
ATOM 1499 N N . ILE A 1 194 ? -11.722 13.390 3.787 1.00 97.75 194 ILE A N 1
ATOM 1500 C CA . ILE A 1 194 ? -10.877 13.183 4.971 1.00 97.75 194 ILE A CA 1
ATOM 1501 C C . ILE A 1 194 ? -9.780 14.247 5.081 1.00 97.75 194 ILE A C 1
ATOM 1503 O O . ILE A 1 194 ? -9.507 14.723 6.181 1.00 97.75 194 ILE A O 1
ATOM 1507 N N . ALA A 1 195 ? -9.171 14.631 3.960 1.00 96.94 195 ALA A N 1
ATOM 1508 C CA . ALA A 1 195 ? -8.135 15.656 3.908 1.00 96.94 195 ALA A CA 1
ATOM 1509 C C . ALA A 1 195 ? -8.677 17.094 4.031 1.00 96.94 195 ALA A C 1
ATOM 1511 O O . ALA A 1 195 ? -7.900 18.016 4.255 1.00 96.94 195 ALA A O 1
ATOM 1512 N N . GLY A 1 196 ? -9.985 17.304 3.855 1.00 96.88 196 GLY A N 1
ATOM 1513 C CA . GLY A 1 196 ? -10.640 18.615 3.864 1.00 96.88 196 GLY A CA 1
ATOM 1514 C C . GLY A 1 196 ? -10.592 19.347 2.519 1.00 96.88 196 GLY A C 1
ATOM 1515 O O . GLY A 1 196 ? -11.566 20.001 2.147 1.00 96.88 196 GLY A O 1
ATOM 1516 N N . ASP A 1 197 ? -9.508 19.198 1.754 1.00 96.38 197 ASP A N 1
ATOM 1517 C CA . ASP A 1 197 ? -9.379 19.736 0.400 1.00 96.38 197 ASP A CA 1
ATOM 1518 C C . ASP A 1 197 ? -8.384 18.937 -0.471 1.00 96.38 197 ASP A C 1
ATOM 1520 O O . ASP A 1 197 ? -7.675 18.040 -0.010 1.00 96.38 197 ASP A O 1
ATOM 1524 N N . GLU A 1 198 ? -8.342 19.256 -1.769 1.00 96.81 198 GLU A N 1
ATOM 1525 C CA . GLU A 1 198 ? -7.476 18.564 -2.732 1.00 96.81 198 GLU A CA 1
ATOM 1526 C C . GLU A 1 198 ? -5.984 18.878 -2.552 1.00 96.81 198 GLU A C 1
ATOM 1528 O O . GLU A 1 198 ? -5.149 17.999 -2.774 1.00 96.81 198 GLU A O 1
ATOM 1533 N N . ALA A 1 199 ? -5.630 20.103 -2.158 1.00 97.69 199 ALA A N 1
ATOM 1534 C CA . ALA A 1 199 ? -4.231 20.488 -1.989 1.00 97.69 199 ALA A CA 1
ATOM 1535 C C . ALA A 1 199 ? -3.602 19.713 -0.821 1.00 97.69 199 ALA A C 1
ATOM 1537 O O . ALA A 1 199 ? -2.517 19.146 -0.952 1.00 97.69 199 ALA A O 1
ATOM 1538 N N . THR A 1 200 ? -4.341 19.605 0.280 1.00 96.56 200 THR A N 1
ATOM 1539 C CA . THR A 1 200 ? -4.000 18.825 1.465 1.00 96.56 200 THR A CA 1
ATOM 1540 C C . THR A 1 200 ? -3.964 17.338 1.130 1.00 96.56 200 THR A C 1
ATOM 1542 O O . THR A 1 200 ? -2.975 16.678 1.438 1.00 96.56 200 THR A O 1
ATOM 1545 N N . MET A 1 201 ? -4.964 16.807 0.413 1.00 96.81 201 MET A N 1
ATOM 1546 C CA . MET A 1 201 ? -4.959 15.406 -0.033 1.00 96.81 201 MET A CA 1
ATOM 1547 C C . MET A 1 201 ? -3.710 15.067 -0.860 1.00 96.81 201 MET A C 1
ATOM 1549 O O . MET A 1 201 ? -3.134 13.999 -0.687 1.00 96.81 201 MET A O 1
ATOM 1553 N N . ARG A 1 202 ? -3.265 15.964 -1.750 1.00 95.62 202 ARG A N 1
ATOM 1554 C CA . ARG A 1 202 ? -2.061 15.748 -2.570 1.00 95.62 202 ARG A CA 1
ATOM 1555 C C . ARG A 1 202 ? -0.765 15.842 -1.769 1.00 95.62 202 ARG A C 1
ATOM 1557 O O . ARG A 1 202 ? 0.162 15.093 -2.053 1.00 95.62 202 ARG A O 1
ATOM 1564 N N . ALA A 1 203 ? -0.689 16.750 -0.798 1.00 96.50 203 ALA A N 1
ATOM 1565 C CA . ALA A 1 203 ? 0.509 16.938 0.019 1.00 96.50 203 ALA A CA 1
ATOM 1566 C C . ALA A 1 203 ? 0.705 15.824 1.065 1.00 96.50 203 ALA A C 1
ATOM 1568 O O . ALA A 1 203 ? 1.836 15.497 1.416 1.00 96.50 203 ALA A O 1
ATOM 1569 N N . ARG A 1 204 ? -0.396 15.263 1.576 1.00 97.19 204 ARG A N 1
ATOM 1570 C CA . ARG A 1 204 ? -0.432 14.311 2.696 1.00 97.19 204 ARG A CA 1
ATOM 1571 C C . ARG A 1 204 ? -1.627 13.358 2.552 1.00 97.19 204 ARG A C 1
ATOM 1573 O O . ARG A 1 204 ? -2.609 13.477 3.288 1.00 97.19 204 ARG A O 1
ATOM 1580 N N . PRO A 1 205 ? -1.586 12.434 1.580 1.00 97.69 205 PRO A N 1
ATOM 1581 C CA . PRO A 1 205 ? -2.727 11.588 1.249 1.00 97.69 205 PRO A CA 1
ATOM 1582 C C . PRO A 1 205 ? -3.139 10.717 2.445 1.00 97.69 205 PRO A C 1
ATOM 1584 O O . PRO A 1 205 ? -2.311 9.955 2.948 1.00 97.69 205 PRO A O 1
ATOM 1587 N N . PRO A 1 206 ? -4.410 10.777 2.895 1.00 98.06 206 PRO A N 1
ATOM 1588 C CA . PRO A 1 206 ? -4.880 9.984 4.032 1.00 98.06 206 PRO A CA 1
ATOM 1589 C C . PRO A 1 206 ? -5.123 8.506 3.697 1.00 98.06 206 PRO A C 1
ATOM 1591 O O . PRO A 1 206 ? -5.472 7.716 4.573 1.00 98.06 206 PRO A O 1
ATOM 1594 N N . LEU A 1 207 ? -4.962 8.153 2.420 1.00 97.94 207 LEU A N 1
ATOM 1595 C CA . LEU A 1 207 ? -5.211 6.840 1.856 1.00 97.94 207 LEU A CA 1
ATOM 1596 C C . LEU A 1 207 ? -4.034 6.420 0.975 1.00 97.94 207 LEU A C 1
ATOM 1598 O O . LEU A 1 207 ? -3.615 7.186 0.106 1.00 97.94 207 LEU A O 1
ATOM 1602 N N . SER A 1 208 ? -3.556 5.192 1.146 1.00 96.25 208 SER A N 1
ATOM 1603 C CA . SER A 1 208 ? -2.688 4.510 0.183 1.00 96.25 208 SER A CA 1
ATOM 1604 C C . SER A 1 208 ? -3.307 3.187 -0.260 1.00 96.25 208 SER A C 1
ATOM 1606 O O . SER A 1 208 ? -4.115 2.587 0.451 1.00 96.25 208 SER A O 1
ATOM 1608 N N . LEU A 1 209 ? -2.951 2.742 -1.465 1.00 94.69 209 LEU A N 1
ATOM 1609 C CA . LEU A 1 209 ? -3.408 1.468 -2.009 1.00 94.69 209 LEU A CA 1
ATOM 1610 C C . LEU A 1 209 ? -2.225 0.517 -2.139 1.00 94.69 209 LEU A C 1
ATOM 1612 O O . LEU A 1 209 ? -1.200 0.890 -2.712 1.00 94.69 209 LEU A O 1
ATOM 1616 N N . LEU A 1 210 ? -2.386 -0.711 -1.651 1.00 92.06 210 LEU A N 1
ATOM 1617 C CA . LEU A 1 210 ? -1.463 -1.793 -1.964 1.00 92.06 210 LEU A CA 1
ATOM 1618 C C . LEU A 1 210 ? -1.940 -2.495 -3.238 1.00 92.06 210 LEU A C 1
ATOM 1620 O O . LEU A 1 210 ? -3.063 -2.987 -3.299 1.00 92.06 210 LEU A O 1
ATOM 1624 N N . ILE A 1 211 ? -1.083 -2.536 -4.258 1.00 88.94 211 ILE A N 1
ATOM 1625 C CA . ILE A 1 211 ? -1.381 -3.171 -5.544 1.00 88.94 211 ILE A CA 1
ATOM 1626 C C . ILE A 1 211 ? -0.484 -4.397 -5.704 1.00 88.94 211 ILE A C 1
ATOM 1628 O O . ILE A 1 211 ? 0.731 -4.262 -5.835 1.00 88.94 211 ILE A O 1
ATOM 1632 N N . CYS A 1 212 ? -1.088 -5.584 -5.702 1.00 85.25 212 CYS A N 1
ATOM 1633 C CA . CYS A 1 212 ? -0.386 -6.832 -5.995 1.00 85.25 212 CYS A CA 1
ATOM 1634 C C . CYS A 1 212 ? -0.163 -6.973 -7.509 1.00 85.25 212 CYS A C 1
ATOM 1636 O O . CYS A 1 212 ? -1.061 -6.666 -8.297 1.00 85.25 212 CYS A O 1
ATOM 1638 N N . THR A 1 213 ? 1.024 -7.440 -7.897 1.00 77.19 213 THR A N 1
ATOM 1639 C CA . THR A 1 213 ? 1.420 -7.726 -9.289 1.00 77.19 213 THR A CA 1
ATOM 1640 C C . THR A 1 213 ? 1.479 -9.214 -9.558 1.00 77.19 213 THR A C 1
ATOM 1642 O O . THR A 1 213 ? 2.004 -9.922 -8.667 1.00 77.19 213 THR A O 1
#

Foldseek 3Di:
DDDQDFADFAQDPDDDDDDDPVRVVVVLVVVQCCLAPVADADPDPVVQVVCVVQQWDADPVRRGTHAHPVSVVVVVVPDDPWAWAAFLDPSLIDTRVDNTHAAEADAAAQWDQDPPPRDIDGDALVLLLVQLQVLRNDSHHSAYERRYWHPVDVPQRPVSSLVSNLVRHRHAYEYARQDDPVSVVVVLVSQCVSLVHDVSCVRHGSYDYDYDD

pLDDT: mean 96.01, std 4.72, range [51.75, 98.81]

Radius of gyration: 20.37 Å; chains: 1; bounding box: 51×39×54 Å

Sequence (213 aa):
MSTTPPIEPIRPAYHLRILSDDQLAQLKSATLTILERTGFHCPSRRALKIYAEHGGVVDFDTQIVKLPPDVVLEALSHAPRHYILGGRTPAFDLDLSQPVTYEATDGTGTQTVDYVTGELRASVKDDVAKSARIADYLSSVSFYWPMVSAQDHPIAPSLHELDAAFNNTLKHVQTPTVVQEVTARYAVEMAKVIAGDEATMRARPPLSLLICT